Protein AF-0000000066213905 (afdb_homodimer)

Secondary structure (DSSP, 8-state):
--B-SEEEEEEEEES--HHHHS-HHHHHHHHHHHHHHTT--EEEEEEEE-SSS-EEEEEEETTEEEEEEEEGGGTEEEEEEEESS-HHHHHHHHHHHHHHH--SEEEEEEEEESTTB-TT--PPPGGGG-/--B-SEEEEEEEEES--HHHHS-HHHHHHHHHHHHHHTT--EEEEEEEE-SSS-EEEEEEESSEEEEEEEEGGGTEEEEEEEESS-HHHHHHHHHHHHHHH--SEEEEEEEEESTTB-TT--PPPGGGG-

Structure (mmCIF, N/CA/C/O backbone):
data_AF-0000000066213905-model_v1
#
loop_
_entity.id
_entity.type
_entity.pdbx_description
1 polymer 'S-adenosylmethionine decarboxylase proenzyme'
#
loop_
_atom_site.group_PDB
_atom_site.id
_atom_site.type_symbol
_atom_site.label_atom_id
_atom_site.label_alt_id
_atom_site.label_comp_id
_atom_site.label_asym_id
_atom_site.label_entity_id
_atom_site.label_seq_id
_atom_site.pdbx_PDB_ins_code
_atom_site.Cartn_x
_atom_site.Cartn_y
_ato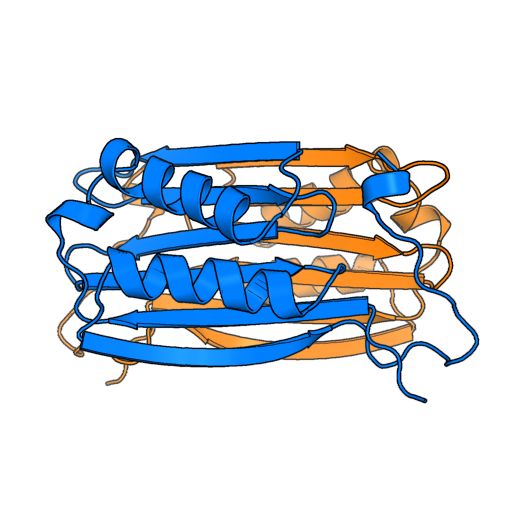m_site.Cartn_z
_atom_site.occupancy
_atom_site.B_iso_or_equiv
_atom_site.auth_seq_id
_atom_site.auth_comp_id
_atom_site.auth_asym_id
_atom_site.auth_atom_id
_atom_site.pdbx_PDB_model_num
ATOM 1 N N . MET A 1 1 ? 22.156 -14.281 -8.883 1 42 1 MET A N 1
ATOM 2 C CA . MET A 1 1 ? 21.984 -12.906 -8.43 1 42 1 MET A CA 1
ATOM 3 C C . MET A 1 1 ? 20.562 -12.672 -7.945 1 42 1 MET A C 1
ATOM 5 O O . MET A 1 1 ? 19.625 -13.305 -8.43 1 42 1 MET A O 1
ATOM 9 N N . LYS A 1 2 ? 20.375 -12.227 -6.727 1 54.81 2 LYS A N 1
ATOM 10 C CA . LYS A 1 2 ? 19.047 -12.117 -6.133 1 54.81 2 LYS A CA 1
ATOM 11 C C . LYS A 1 2 ? 18.234 -11.016 -6.809 1 54.81 2 LYS A C 1
ATOM 13 O O . LYS A 1 2 ? 18.703 -9.898 -6.984 1 54.81 2 LYS A O 1
ATOM 18 N N . VAL A 1 3 ? 17.359 -11.414 -7.719 1 70.88 3 VAL A N 1
ATOM 19 C CA . VAL A 1 3 ? 16.516 -10.43 -8.398 1 70.88 3 VAL A CA 1
ATOM 20 C C . VAL A 1 3 ? 15.258 -10.164 -7.586 1 70.88 3 VAL A C 1
ATOM 22 O O . VAL A 1 3 ? 14.719 -11.07 -6.945 1 70.88 3 VAL A O 1
ATOM 25 N N . ALA A 1 4 ? 15.078 -8.898 -7.297 1 86 4 ALA A N 1
ATOM 26 C CA . ALA A 1 4 ? 13.82 -8.484 -6.68 1 86 4 ALA A CA 1
ATOM 27 C C . ALA A 1 4 ? 12.844 -7.965 -7.73 1 86 4 ALA A C 1
ATOM 29 O O . ALA A 1 4 ? 13.25 -7.363 -8.727 1 86 4 ALA A O 1
ATOM 30 N N . VAL A 1 5 ? 11.625 -8.227 -7.477 1 90.06 5 VAL A N 1
ATOM 31 C CA . VAL A 1 5 ? 10.656 -7.812 -8.492 1 90.06 5 VAL A CA 1
ATOM 32 C C . VAL A 1 5 ? 10.438 -6.301 -8.406 1 90.06 5 VAL A C 1
ATOM 34 O O . VAL A 1 5 ? 9.992 -5.676 -9.367 1 90.06 5 VAL A O 1
ATOM 37 N N . GLY A 1 6 ? 10.68 -5.723 -7.246 1 94 6 GLY A N 1
ATOM 38 C CA . GLY A 1 6 ? 10.414 -4.297 -7.145 1 94 6 GLY A CA 1
ATOM 39 C C . GLY A 1 6 ? 11 -3.668 -5.895 1 94 6 GLY A C 1
ATOM 40 O O . GLY A 1 6 ? 11.664 -4.344 -5.109 1 94 6 GLY A O 1
ATOM 41 N N . VAL A 1 7 ? 10.828 -2.344 -5.812 1 95.88 7 VAL A N 1
ATOM 42 C CA . VAL A 1 7 ? 11.273 -1.565 -4.66 1 95.88 7 VAL A CA 1
ATOM 43 C C . VAL A 1 7 ? 10.078 -0.85 -4.027 1 95.88 7 VAL A C 1
ATOM 45 O O . VAL A 1 7 ? 9.211 -0.333 -4.734 1 95.88 7 VAL A O 1
ATOM 48 N N . HIS A 1 8 ? 10.07 -0.846 -2.703 1 97.88 8 HIS A N 1
ATOM 49 C CA . HIS A 1 8 ? 8.977 -0.298 -1.915 1 97.88 8 HIS A CA 1
ATOM 50 C C . HIS A 1 8 ? 9.477 0.717 -0.896 1 97.88 8 HIS A C 1
ATOM 52 O O . HIS A 1 8 ? 10.227 0.364 0.02 1 97.88 8 HIS A O 1
ATOM 58 N N . ILE A 1 9 ? 9.156 1.985 -1.191 1 98.19 9 ILE A N 1
ATOM 59 C CA . ILE A 1 9 ? 9.438 3.023 -0.206 1 98.19 9 ILE A CA 1
ATOM 60 C C . ILE A 1 9 ? 8.258 3.156 0.751 1 98.19 9 ILE A C 1
ATOM 62 O O . ILE A 1 9 ? 7.125 3.4 0.322 1 98.19 9 ILE A O 1
ATOM 66 N N . ILE A 1 10 ? 8.508 2.957 2.012 1 98.19 10 ILE A N 1
ATOM 67 C CA . ILE A 1 10 ? 7.547 3.176 3.09 1 98.19 10 ILE A CA 1
ATOM 68 C C . ILE A 1 10 ? 8.008 4.344 3.959 1 98.19 10 ILE A C 1
ATOM 70 O O . ILE A 1 10 ? 9.102 4.309 4.531 1 98.19 10 ILE A O 1
ATOM 74 N N . ALA A 1 11 ? 7.141 5.379 4.066 1 98.56 11 ALA A N 1
ATOM 75 C CA . ALA A 1 11 ? 7.617 6.582 4.742 1 98.56 11 ALA A CA 1
ATOM 76 C C . ALA A 1 11 ? 6.535 7.176 5.641 1 98.56 11 ALA A C 1
ATOM 78 O O . ALA A 1 11 ? 5.355 7.176 5.281 1 98.56 11 ALA A O 1
ATOM 79 N N . ASP A 1 12 ? 6.953 7.629 6.77 1 98 12 ASP A N 1
ATOM 80 C CA . ASP A 1 12 ? 6.164 8.492 7.637 1 98 12 ASP A CA 1
ATOM 81 C C . ASP A 1 12 ? 6.711 9.922 7.629 1 98 12 ASP A C 1
ATOM 83 O O . ASP A 1 12 ? 7.844 10.164 8.047 1 98 12 ASP A O 1
ATOM 87 N N . LEU A 1 13 ? 5.93 10.812 7.113 1 98.56 13 LEU A N 1
ATOM 88 C CA . LEU A 1 13 ? 6.301 12.219 7.039 1 98.56 13 LEU A CA 1
ATOM 89 C C . LEU A 1 13 ? 5.691 13.008 8.195 1 98.56 13 LEU A C 1
ATOM 91 O O . LEU A 1 13 ? 4.469 13.023 8.359 1 98.56 13 LEU A O 1
ATOM 95 N N . TYR A 1 14 ? 6.539 13.656 8.93 1 97.38 14 TYR A N 1
ATOM 96 C CA . TYR A 1 14 ? 6.059 14.406 10.086 1 97.38 14 TYR A CA 1
ATOM 97 C C . TYR A 1 14 ? 6.25 15.906 9.891 1 97.38 14 TYR A C 1
ATOM 99 O O . TYR A 1 14 ? 7.168 16.328 9.188 1 97.38 14 TYR A O 1
ATOM 107 N N . GLY A 1 15 ? 5.383 16.656 10.562 1 97.69 15 GLY A N 1
ATOM 108 C CA . GLY A 1 15 ? 5.488 18.109 10.516 1 97.69 15 GLY A CA 1
ATOM 109 C C . GLY A 1 15 ? 5.066 18.703 9.188 1 97.69 15 GLY A C 1
ATOM 110 O O . GLY A 1 15 ? 5.641 19.688 8.727 1 97.69 15 GLY A O 1
ATOM 111 N N . VAL A 1 16 ? 4.129 18.062 8.547 1 98.5 16 VAL A N 1
ATOM 112 C CA . VAL A 1 16 ? 3.604 18.562 7.277 1 98.5 16 VAL A CA 1
ATOM 113 C C . VAL A 1 16 ? 2.543 19.625 7.539 1 98.5 16 VAL A C 1
ATOM 115 O O . VAL A 1 16 ? 1.748 19.5 8.477 1 98.5 16 VAL A O 1
ATOM 118 N N . ASP A 1 17 ? 2.477 20.625 6.727 1 98.44 17 ASP A N 1
ATOM 119 C CA . ASP A 1 17 ? 1.463 21.672 6.828 1 98.44 17 ASP A CA 1
ATOM 120 C C . ASP A 1 17 ? 0.058 21.078 6.691 1 98.44 17 ASP A C 1
ATOM 122 O O . ASP A 1 17 ? -0.287 20.516 5.652 1 98.44 17 ASP A O 1
ATOM 126 N N . ALA A 1 18 ? -0.751 21.328 7.691 1 97.69 18 ALA A N 1
ATOM 127 C CA . ALA A 1 18 ? -2.1 20.781 7.727 1 97.69 18 ALA A CA 1
ATOM 128 C C . ALA A 1 18 ? -2.918 21.234 6.527 1 97.69 18 ALA A C 1
ATOM 130 O O . ALA A 1 18 ? -3.785 20.516 6.035 1 97.69 18 ALA A O 1
ATOM 131 N N . ARG A 1 19 ? -2.695 22.375 6.023 1 97.56 19 ARG A N 1
ATOM 132 C CA . ARG A 1 19 ? -3.451 22.922 4.902 1 97.56 19 ARG A CA 1
ATOM 133 C C . ARG A 1 19 ? -3.283 22.078 3.652 1 97.56 19 ARG A C 1
ATOM 135 O O . ARG A 1 19 ? -4.188 22 2.818 1 97.56 19 ARG A O 1
ATOM 142 N N . LEU A 1 20 ? -2.156 21.375 3.568 1 98 20 LEU A N 1
ATOM 143 C CA . LEU A 1 20 ? -1.854 20.578 2.387 1 98 20 LEU A CA 1
ATOM 144 C C . LEU A 1 20 ? -2.459 19.188 2.508 1 98 20 LEU A C 1
ATOM 146 O O . LEU A 1 20 ? -2.613 18.484 1.507 1 98 20 LEU A O 1
ATOM 150 N N . ILE A 1 21 ? -2.789 18.766 3.764 1 98.31 21 ILE A N 1
ATOM 151 C CA . ILE A 1 21 ? -3.092 17.359 3.922 1 98.31 21 ILE A CA 1
ATOM 152 C C . ILE A 1 21 ? -4.449 17.188 4.602 1 98.31 21 ILE A C 1
ATOM 154 O O . ILE A 1 21 ? -4.809 16.094 5.023 1 98.31 21 ILE A O 1
ATOM 158 N N . SER A 1 22 ? -5.234 18.266 4.695 1 97.62 22 SER A N 1
ATOM 159 C CA . SER A 1 22 ? -6.523 18.219 5.379 1 97.62 22 SER A CA 1
ATOM 160 C C . SER A 1 22 ? -7.633 17.766 4.438 1 97.62 22 SER A C 1
ATOM 162 O O . SER A 1 22 ? -8.695 17.328 4.887 1 97.62 22 SER A O 1
ATOM 164 N N . SER A 1 23 ? -7.406 17.969 3.154 1 97.5 23 SER A N 1
ATOM 165 C CA . SER A 1 23 ? -8.453 17.609 2.207 1 97.5 23 SER A CA 1
ATOM 166 C C . SER A 1 23 ? -7.879 16.812 1.031 1 97.5 23 SER A C 1
ATOM 168 O O . SER A 1 23 ? -6.738 17.047 0.621 1 97.5 23 SER A O 1
ATOM 170 N N . SER A 1 24 ? -8.773 15.898 0.531 1 97.81 24 SER A N 1
ATOM 171 C CA . SER A 1 24 ? -8.391 15.125 -0.645 1 97.81 24 SER A CA 1
ATOM 172 C C . SER A 1 24 ? -8.125 16.031 -1.843 1 97.81 24 SER A C 1
ATOM 174 O O . SER A 1 24 ? -7.262 15.742 -2.672 1 97.81 24 SER A O 1
ATOM 176 N N . GLU A 1 25 ? -8.812 17.156 -1.916 1 97.88 25 GLU A N 1
ATOM 177 C CA . GLU A 1 25 ? -8.656 18.094 -3.018 1 97.88 25 GLU A CA 1
ATOM 178 C C . GLU A 1 25 ? -7.277 18.734 -3.002 1 97.88 25 GLU A C 1
ATOM 180 O O . GLU A 1 25 ? -6.719 19.062 -4.055 1 97.88 25 GLU A O 1
ATOM 185 N N . ALA A 1 26 ? -6.77 18.922 -1.825 1 98.12 26 ALA A N 1
ATOM 186 C CA . ALA A 1 26 ? -5.473 19.578 -1.688 1 98.12 26 ALA A CA 1
ATOM 187 C C . ALA A 1 26 ? -4.332 18.609 -1.973 1 98.12 26 ALA A C 1
ATOM 189 O O . ALA A 1 26 ? -3.365 18.953 -2.656 1 98.12 26 ALA A O 1
ATOM 190 N N . ILE A 1 27 ? -4.441 17.406 -1.505 1 98.5 27 ILE A N 1
ATOM 191 C CA . ILE A 1 27 ? -3.293 16.5 -1.518 1 98.5 27 ILE A CA 1
ATOM 192 C C . ILE A 1 27 ? -3.301 15.672 -2.797 1 98.5 27 ILE A C 1
ATOM 194 O O . ILE A 1 27 ? -2.244 15.281 -3.299 1 98.5 27 ILE A O 1
ATOM 198 N N . SER A 1 28 ? -4.414 15.406 -3.404 1 98.5 28 SER A N 1
ATOM 199 C CA . SER A 1 28 ? -4.488 14.484 -4.531 1 98.5 28 SER A CA 1
ATOM 200 C C . SER A 1 28 ? -3.67 14.984 -5.715 1 98.5 28 SER A C 1
ATOM 202 O O . SER A 1 28 ? -2.971 14.203 -6.367 1 98.5 28 SER A O 1
ATOM 204 N N . PRO A 1 29 ? -3.715 16.297 -6.051 1 98.69 29 PRO A N 1
ATOM 205 C CA . PRO A 1 29 ? -2.879 16.75 -7.164 1 98.69 29 PRO A CA 1
ATOM 206 C C . PRO A 1 29 ? -1.387 16.562 -6.895 1 98.69 29 PRO A C 1
ATOM 208 O O . PRO A 1 29 ? -0.614 16.312 -7.828 1 98.69 29 PRO A O 1
ATOM 211 N N . ILE A 1 30 ? -0.987 16.688 -5.645 1 98.75 30 ILE A N 1
ATOM 212 C CA . ILE A 1 30 ? 0.409 16.469 -5.285 1 98.75 30 ILE A CA 1
ATOM 213 C C . ILE A 1 30 ? 0.805 15.023 -5.586 1 98.75 30 ILE A C 1
ATOM 215 O O . ILE A 1 30 ? 1.859 14.773 -6.172 1 98.75 30 ILE A O 1
ATOM 219 N N . MET A 1 31 ? -0.021 14.07 -5.266 1 98.75 31 MET A N 1
ATOM 220 C CA . MET A 1 31 ? 0.25 12.656 -5.5 1 98.75 31 MET A CA 1
ATOM 221 C C . MET A 1 31 ? 0.221 12.336 -6.992 1 98.75 31 MET A C 1
ATOM 223 O O . MET A 1 31 ? 1.051 11.57 -7.48 1 98.75 31 MET A O 1
ATOM 227 N N . GLU A 1 32 ? -0.736 12.945 -7.715 1 98.75 32 GLU A N 1
ATOM 228 C CA . GLU A 1 32 ? -0.787 12.758 -9.164 1 98.75 32 GLU A CA 1
ATOM 229 C C . GLU A 1 32 ? 0.488 13.273 -9.828 1 98.75 32 GLU A C 1
ATOM 231 O O . GLU A 1 32 ? 1.021 12.625 -10.734 1 98.75 32 GLU A O 1
ATOM 236 N N . ASN A 1 33 ? 0.909 14.406 -9.414 1 98.88 33 ASN A N 1
ATOM 237 C CA . ASN A 1 33 ? 2.146 14.961 -9.953 1 98.88 33 ASN A CA 1
ATOM 238 C C . ASN A 1 33 ? 3.35 14.086 -9.602 1 98.88 33 ASN A C 1
ATOM 240 O O . ASN A 1 33 ? 4.285 13.969 -10.398 1 98.88 33 ASN A O 1
ATOM 244 N N . ALA A 1 34 ? 3.348 13.508 -8.383 1 98.81 34 ALA A N 1
ATOM 245 C CA . ALA A 1 34 ? 4.418 12.594 -8 1 98.81 34 ALA A CA 1
ATOM 246 C C . ALA A 1 34 ? 4.477 11.398 -8.938 1 98.81 34 ALA A C 1
ATOM 248 O O . ALA A 1 34 ? 5.562 10.953 -9.32 1 98.81 34 ALA A O 1
ATOM 249 N N . ILE A 1 35 ? 3.309 10.875 -9.312 1 98.38 35 ILE A N 1
ATOM 250 C CA . ILE A 1 35 ? 3.223 9.758 -10.234 1 98.38 35 ILE A CA 1
ATOM 251 C C . ILE A 1 35 ? 3.836 10.141 -11.578 1 98.38 35 ILE A C 1
ATOM 253 O O . ILE A 1 35 ? 4.609 9.375 -12.156 1 98.38 35 ILE A O 1
ATOM 257 N N . GLN A 1 36 ? 3.566 11.328 -12 1 98.31 36 GLN A N 1
ATOM 258 C CA . GLN A 1 36 ? 4.105 11.828 -13.258 1 98.31 36 GLN A CA 1
ATOM 259 C C . GLN A 1 36 ? 5.613 12.039 -13.172 1 98.31 36 GLN A C 1
ATOM 261 O O . GLN A 1 36 ? 6.359 11.594 -14.047 1 98.31 36 GLN A O 1
ATOM 266 N N . GLU A 1 37 ? 6.02 12.664 -12.133 1 98.19 37 GLU A N 1
ATOM 267 C CA . GLU A 1 37 ? 7.438 12.945 -11.938 1 98.19 37 GLU A CA 1
ATOM 268 C C . GLU A 1 37 ? 8.25 11.656 -11.852 1 98.19 37 GLU A C 1
ATOM 270 O O . GLU A 1 37 ? 9.406 11.617 -12.273 1 98.19 37 GLU A O 1
ATOM 275 N N . GLY A 1 38 ? 7.676 10.648 -11.273 1 97.19 38 GLY A N 1
ATOM 276 C CA . GLY A 1 38 ? 8.344 9.3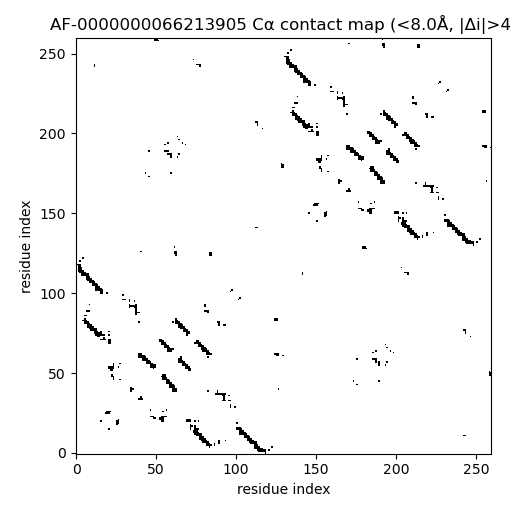59 -11.141 1 97.19 38 GLY A CA 1
ATOM 277 C C . GLY A 1 38 ? 8.258 8.516 -12.391 1 97.19 38 GLY A C 1
ATOM 278 O O . GLY A 1 38 ? 8.789 7.398 -12.43 1 97.19 38 GLY A O 1
ATOM 279 N N . HIS A 1 39 ? 7.539 9.039 -13.414 1 96.25 39 HIS A N 1
ATOM 280 C CA . HIS A 1 39 ? 7.328 8.289 -14.648 1 96.25 39 HIS A CA 1
ATOM 281 C C . HIS A 1 39 ? 6.609 6.973 -14.375 1 96.25 39 HIS A C 1
ATOM 283 O O . HIS A 1 39 ? 6.953 5.941 -14.953 1 96.25 39 HIS A O 1
ATOM 289 N N . LEU A 1 40 ? 5.777 6.992 -13.438 1 95.44 40 LEU A N 1
ATOM 290 C CA . LEU A 1 40 ? 4.938 5.84 -13.125 1 95.44 40 LEU A CA 1
ATOM 291 C C . LEU A 1 40 ? 3.67 5.844 -13.969 1 95.44 40 LEU A C 1
ATOM 293 O O . LEU A 1 40 ? 3.123 6.906 -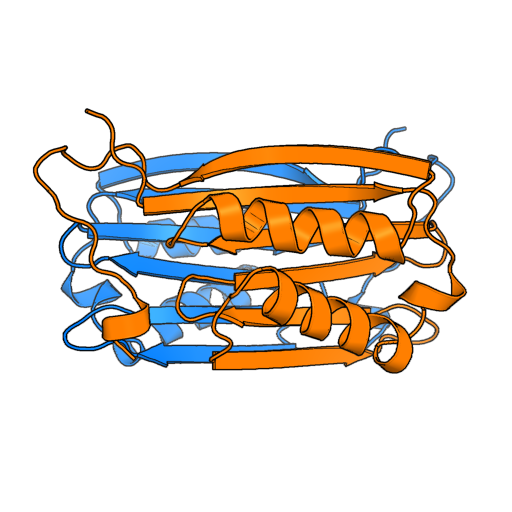14.273 1 95.44 40 LEU A O 1
ATOM 297 N N . THR A 1 41 ? 3.215 4.668 -14.312 1 94.94 41 THR A N 1
ATOM 298 C CA . THR A 1 41 ? 2.039 4.555 -15.164 1 94.94 41 THR A CA 1
ATOM 299 C C . THR A 1 41 ? 0.795 4.25 -14.336 1 94.94 41 THR A C 1
ATOM 301 O O . THR A 1 41 ? 0.594 3.113 -13.898 1 94.94 41 THR A O 1
ATOM 304 N N . LYS A 1 42 ? -0.061 5.215 -14.32 1 96.69 42 LYS A N 1
ATOM 305 C CA . LYS A 1 42 ? -1.273 5.062 -13.523 1 96.69 42 LYS A CA 1
ATOM 306 C C . LYS A 1 42 ? -2.342 4.285 -14.289 1 96.69 42 LYS A C 1
ATOM 308 O O . LYS A 1 42 ? -2.617 4.582 -15.453 1 96.69 42 LYS A O 1
ATOM 313 N N . ILE A 1 43 ? -2.861 3.334 -13.617 1 96.06 43 ILE A N 1
ATOM 314 C CA . ILE A 1 43 ? -4.016 2.607 -14.141 1 96.06 43 ILE A CA 1
ATOM 315 C C . ILE A 1 43 ? -5.301 3.24 -13.617 1 96.06 43 ILE A C 1
ATOM 317 O O . ILE A 1 43 ? -6.211 3.543 -14.391 1 96.06 43 ILE A O 1
ATOM 321 N N . SER A 1 44 ? -5.324 3.455 -12.273 1 96.56 44 SER A N 1
ATOM 322 C CA . SER A 1 44 ? -6.469 4.082 -11.625 1 96.56 44 SER A CA 1
ATOM 323 C C . SER A 1 44 ? -6.078 4.68 -10.273 1 96.56 44 SER A C 1
ATOM 325 O O . SER A 1 44 ? -4.984 4.414 -9.766 1 96.56 44 SER A O 1
ATOM 327 N N . SER A 1 45 ? -6.926 5.582 -9.805 1 97.56 45 SER A N 1
ATOM 328 C CA . SER A 1 45 ? -6.711 6.129 -8.469 1 97.56 45 SER A CA 1
ATOM 329 C C . SER A 1 45 ? -8.031 6.398 -7.758 1 97.56 45 SER A C 1
ATOM 331 O O . SER A 1 45 ? -9.062 6.602 -8.406 1 97.56 45 SER A O 1
ATOM 333 N N . GLU A 1 46 ? -7.965 6.258 -6.445 1 96.94 46 GLU A N 1
ATOM 334 C CA . GLU A 1 46 ? -9.086 6.578 -5.562 1 96.94 46 GLU A CA 1
ATOM 335 C C . GLU A 1 46 ? -8.633 7.461 -4.402 1 96.94 46 GLU A C 1
ATOM 337 O O . GLU A 1 46 ? -7.668 7.133 -3.703 1 96.94 46 GLU A O 1
ATOM 342 N N . TYR A 1 47 ? -9.344 8.594 -4.258 1 97.38 47 TYR A N 1
ATOM 343 C CA . TYR A 1 47 ? -9.07 9.508 -3.156 1 97.38 47 TYR A CA 1
ATOM 344 C C . TYR A 1 47 ? -10.312 9.711 -2.295 1 97.38 47 TYR A C 1
ATOM 346 O O . TYR A 1 47 ? -11.391 10.008 -2.812 1 97.38 47 TYR A O 1
ATOM 354 N N . TYR A 1 48 ? -10.172 9.594 -0.978 1 97.56 48 TYR A N 1
ATOM 355 C CA . TYR A 1 48 ? -11.297 9.68 -0.054 1 97.56 48 TYR A CA 1
ATOM 356 C C . TYR A 1 48 ? -11.094 10.805 0.952 1 97.56 48 TYR A C 1
ATOM 358 O O . TYR A 1 48 ? -10.023 10.938 1.539 1 97.56 48 TYR A O 1
ATOM 366 N N . GLN A 1 49 ? -12.18 11.562 1.118 1 97.62 49 GLN A N 1
ATOM 367 C CA . GLN A 1 49 ? -12.18 12.648 2.094 1 97.62 49 GLN A CA 1
ATOM 368 C C . GLN A 1 49 ? -12.812 12.203 3.41 1 97.62 49 GLN A C 1
ATOM 370 O O . GLN A 1 49 ? -13.961 11.766 3.436 1 97.62 49 GLN A O 1
ATOM 375 N N . PHE A 1 50 ? -12.023 12.336 4.453 1 94.56 50 PHE A N 1
ATOM 376 C CA . PHE A 1 50 ? -12.586 12.102 5.777 1 94.56 50 PHE A CA 1
ATOM 377 C C . PHE A 1 50 ? -13.156 13.391 6.355 1 94.56 50 PHE A C 1
ATOM 379 O O . PHE A 1 50 ? -12.867 14.484 5.863 1 94.56 50 PHE A O 1
ATOM 386 N N . ARG A 1 51 ? -13.984 13.188 7.32 1 92.69 51 ARG A N 1
ATOM 387 C CA . ARG A 1 51 ? -14.57 14.328 8.031 1 92.69 51 ARG A CA 1
ATOM 388 C C . ARG A 1 51 ? -14.203 14.297 9.508 1 92.69 51 ARG A C 1
ATOM 390 O O . ARG A 1 51 ? -14.234 13.234 10.141 1 92.69 51 ARG A O 1
ATOM 397 N N . PRO A 1 52 ? -13.852 15.422 10.133 1 93.44 52 PRO A N 1
ATOM 398 C CA . PRO A 1 52 ? -13.875 16.766 9.57 1 93.44 52 PRO A CA 1
ATOM 399 C C . PRO A 1 52 ? -12.664 17.062 8.688 1 93.44 52 PRO A C 1
ATOM 401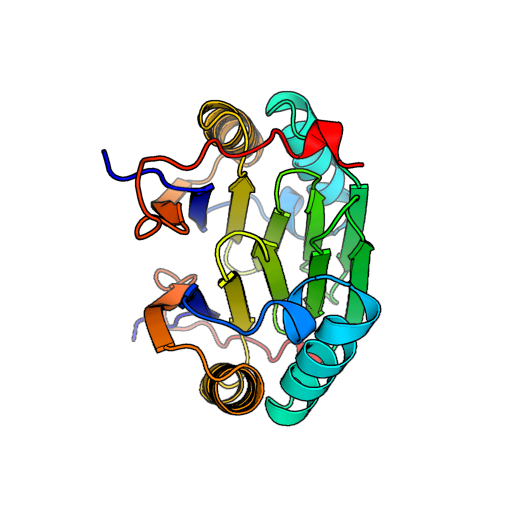 O O . PRO A 1 52 ? -12.68 18.016 7.89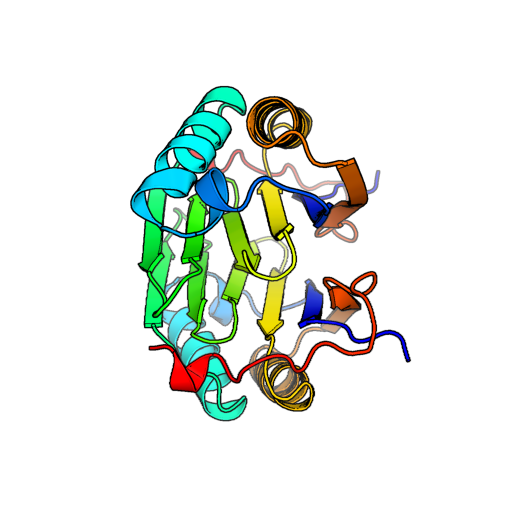8 1 93.44 52 PRO A O 1
ATOM 404 N N . MET A 1 53 ? -11.531 16.312 8.898 1 94.62 53 MET A N 1
ATOM 405 C CA . MET A 1 53 ? -10.328 16.516 8.102 1 94.62 53 MET A CA 1
ATOM 406 C C . MET A 1 53 ? -9.594 15.195 7.879 1 94.62 53 MET A C 1
ATOM 408 O O . MET A 1 53 ? -9.82 14.219 8.602 1 94.62 53 MET A O 1
ATOM 412 N N . GLY A 1 54 ? -8.695 15.219 6.871 1 95.75 54 GLY A N 1
ATOM 413 C CA . GLY A 1 54 ? -7.922 14.039 6.527 1 95.75 54 GLY A CA 1
ATOM 414 C C . GLY A 1 54 ? -8.352 13.398 5.219 1 95.75 54 GLY A C 1
ATOM 415 O O . GLY A 1 54 ? -9.492 13.578 4.781 1 95.75 54 GLY A O 1
ATOM 416 N N . ALA A 1 55 ? -7.465 12.711 4.656 1 97.19 55 ALA A N 1
ATOM 417 C CA . ALA A 1 55 ? -7.73 12.055 3.381 1 97.19 55 ALA A CA 1
ATOM 418 C C . ALA A 1 55 ? -6.879 10.797 3.223 1 97.19 55 ALA A C 1
ATOM 420 O O . ALA A 1 55 ? -5.789 10.703 3.791 1 97.19 55 ALA A O 1
ATOM 421 N N . SER A 1 56 ? -7.398 9.891 2.559 1 97.62 56 SER A N 1
ATOM 422 C CA . SER A 1 56 ? -6.656 8.719 2.107 1 97.62 56 SER A CA 1
ATOM 423 C C . SER A 1 56 ? -6.746 8.555 0.594 1 97.62 56 SER A C 1
ATOM 425 O O . SER A 1 56 ? -7.715 9 -0.028 1 97.62 56 SER A O 1
ATOM 427 N N . GLY A 1 57 ? -5.695 8.008 0.04 1 98.06 57 GLY A N 1
ATOM 428 C CA . GLY A 1 57 ? -5.688 7.734 -1.389 1 98.06 57 GLY A CA 1
ATOM 429 C C . GLY A 1 57 ? -4.793 6.57 -1.768 1 98.06 57 GLY A C 1
ATOM 430 O O . GLY A 1 57 ? -3.863 6.23 -1.035 1 98.06 57 GLY A O 1
ATOM 431 N N . ILE A 1 58 ? -5.152 6.004 -2.854 1 98.38 58 ILE A N 1
ATOM 432 C CA . ILE A 1 58 ? -4.355 4.918 -3.41 1 98.38 58 ILE A CA 1
ATOM 433 C C . ILE A 1 58 ? -4.449 4.938 -4.934 1 98.38 58 ILE A C 1
ATOM 435 O O . ILE A 1 58 ? -5.504 5.246 -5.492 1 98.38 58 ILE A O 1
ATOM 439 N N . ALA A 1 59 ? -3.355 4.738 -5.555 1 98.31 59 ALA A N 1
ATOM 440 C CA . ALA A 1 59 ? -3.283 4.621 -7.012 1 98.31 59 ALA A CA 1
ATOM 441 C C . ALA A 1 59 ? -2.727 3.264 -7.426 1 98.31 59 ALA A C 1
ATOM 443 O O . ALA A 1 59 ? -1.67 2.846 -6.945 1 98.31 59 ALA A O 1
ATOM 444 N N . LEU A 1 60 ? -3.504 2.594 -8.242 1 97.94 60 LEU A N 1
ATOM 445 C CA . LEU A 1 60 ? -2.994 1.403 -8.906 1 97.94 60 LEU A CA 1
ATOM 446 C C . LEU A 1 60 ? -2.115 1.781 -10.094 1 97.94 60 LEU A C 1
ATOM 448 O O . LEU A 1 60 ? -2.547 2.527 -10.977 1 97.94 60 LEU A O 1
ATOM 452 N N . LEU A 1 61 ? -0.911 1.298 -10.055 1 96.38 61 LEU A N 1
ATOM 453 C CA . LEU A 1 61 ? 0.05 1.552 -11.125 1 96.38 61 LEU A CA 1
ATOM 454 C C . LEU A 1 61 ? 0.303 0.288 -11.938 1 96.38 61 LEU A C 1
A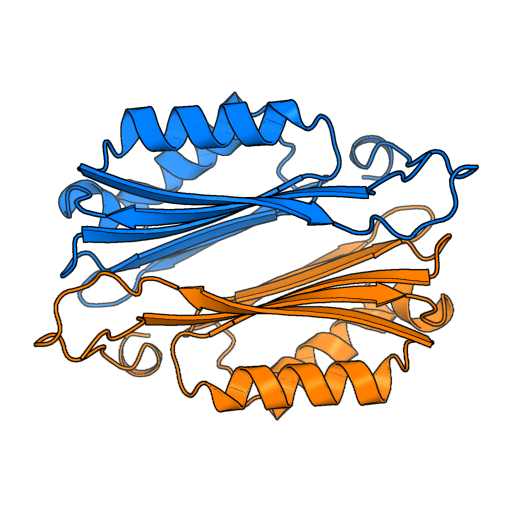TOM 456 O O . LEU A 1 61 ? 0.076 -0.823 -11.461 1 96.38 61 LEU A O 1
ATOM 460 N N . ALA A 1 62 ? 0.801 0.448 -13.188 1 90.44 62 ALA A N 1
ATOM 461 C CA . ALA A 1 62 ? 1.265 -0.72 -13.93 1 90.44 62 ALA A CA 1
ATOM 462 C C . ALA A 1 62 ? 2.395 -1.43 -13.188 1 90.44 62 ALA A C 1
ATOM 464 O O . ALA A 1 62 ? 2.477 -2.66 -13.203 1 90.44 62 ALA A O 1
ATOM 465 N N . GLU A 1 63 ? 3.111 -0.747 -12.461 1 79.88 63 GLU A N 1
ATOM 466 C CA . GLU A 1 63 ? 4.301 -1.234 -11.773 1 79.88 63 GLU A CA 1
ATOM 467 C C . GLU A 1 63 ? 3.996 -1.57 -10.312 1 79.88 63 GLU A C 1
ATOM 469 O O . GLU A 1 63 ? 4.871 -2.031 -9.578 1 79.88 63 GLU A O 1
ATOM 474 N N . SER A 1 64 ? 2.844 -1.249 -9.812 1 95.44 64 SER A N 1
ATOM 475 C CA . SER A 1 64 ? 2.387 -1.581 -8.469 1 95.44 64 SER A CA 1
ATOM 476 C C . SER A 1 64 ? 1.412 -0.533 -7.941 1 95.44 64 SER A C 1
ATOM 478 O O . SER A 1 64 ? 0.29 -0.416 -8.438 1 95.44 64 SER A O 1
ATOM 480 N N . HIS A 1 65 ? 1.949 0.211 -6.773 1 98 65 HIS A N 1
ATOM 481 C CA . HIS A 1 65 ? 0.945 1.146 -6.277 1 98 65 HIS A CA 1
ATOM 482 C C . HIS A 1 65 ? 1.593 2.293 -5.512 1 98 65 HIS A C 1
ATOM 484 O O . HIS A 1 65 ? 2.773 2.225 -5.16 1 98 65 HIS A O 1
ATOM 490 N N . LEU A 1 66 ? 0.913 3.393 -5.348 1 98.62 66 LEU A N 1
ATOM 491 C CA . LEU A 1 66 ? 1.185 4.508 -4.449 1 98.62 66 LEU A CA 1
ATOM 492 C C . LEU A 1 66 ? 0.003 4.754 -3.518 1 98.62 66 LEU A C 1
ATOM 494 O O . LEU A 1 66 ? -1.148 4.77 -3.957 1 98.62 66 LEU A O 1
ATOM 498 N N . SER A 1 67 ? 0.238 4.836 -2.205 1 98.62 67 SER A N 1
ATOM 499 C CA . SER A 1 67 ? -0.838 5.148 -1.27 1 98.62 67 SER A CA 1
ATOM 500 C C . SER A 1 67 ? -0.403 6.203 -0.257 1 98.62 67 SER A C 1
ATOM 502 O O . SER A 1 67 ? 0.792 6.391 -0.024 1 98.62 67 SER A O 1
ATOM 504 N N . PHE A 1 68 ? -1.381 6.934 0.274 1 98.69 68 PHE A N 1
ATOM 505 C CA . PHE A 1 68 ? -1.129 7.867 1.367 1 98.69 68 PHE A CA 1
ATOM 506 C C . PHE A 1 68 ? -2.318 7.918 2.318 1 98.69 68 PHE A C 1
ATOM 508 O O . PHE A 1 68 ? -3.459 7.688 1.91 1 98.69 68 PHE A O 1
ATOM 515 N N . HIS A 1 69 ? -2.104 8.242 3.504 1 97.81 69 HIS A N 1
ATOM 516 C CA . HIS A 1 69 ? -3.072 8.523 4.559 1 97.81 69 HIS A CA 1
ATOM 517 C C . HIS A 1 69 ? -2.619 9.688 5.43 1 97.81 69 HIS A C 1
ATOM 519 O O . HIS A 1 69 ? -1.441 9.781 5.781 1 97.81 69 HIS A O 1
ATOM 525 N N . THR A 1 70 ? -3.555 10.57 5.723 1 97.31 70 THR A N 1
ATOM 526 C CA . THR A 1 70 ? -3.123 11.805 6.379 1 97.31 70 THR A CA 1
ATOM 527 C C . THR A 1 70 ? -3.826 11.977 7.719 1 97.31 70 THR A C 1
ATOM 529 O O . THR A 1 70 ? -4.977 11.555 7.883 1 97.31 70 THR A O 1
ATOM 532 N N . TRP A 1 71 ? -3.158 12.516 8.648 1 95.25 71 TRP A N 1
ATOM 533 C CA . TRP A 1 71 ? -3.641 13.008 9.938 1 95.25 71 TRP A CA 1
ATOM 534 C C . TRP A 1 71 ? -3.219 14.453 10.156 1 95.25 71 TRP A C 1
ATOM 536 O O . TRP A 1 71 ? -2.242 14.727 10.859 1 95.25 71 TRP A O 1
ATOM 546 N N . PRO A 1 72 ? -4.039 15.328 9.633 1 96.5 72 PRO A N 1
ATOM 547 C CA . PRO A 1 72 ? -3.664 16.75 9.703 1 96.5 72 PRO A CA 1
ATOM 548 C C . PRO A 1 72 ? -3.439 17.219 11.133 1 96.5 72 PRO A C 1
ATOM 550 O O . PRO A 1 72 ? -2.588 18.094 11.375 1 96.5 72 PRO A O 1
ATOM 553 N N . GLU A 1 73 ? -4.168 16.703 12.102 1 92.75 73 GLU A N 1
ATOM 554 C CA . GLU A 1 73 ? -4.043 17.094 13.5 1 92.75 73 GLU A CA 1
ATOM 555 C C . GLU A 1 73 ? -2.645 16.797 14.031 1 92.75 73 GLU A C 1
ATOM 557 O O . GLU A 1 73 ? -2.211 17.391 15.023 1 92.75 73 GLU A O 1
ATOM 562 N N . TYR A 1 74 ? -1.926 15.938 13.336 1 93.25 74 TYR A N 1
ATOM 563 C CA . TYR A 1 74 ? -0.586 15.57 13.781 1 93.25 74 TYR A CA 1
ATOM 564 C C . TYR A 1 74 ? 0.461 15.984 12.75 1 93.25 74 TYR A C 1
ATOM 566 O O . TYR A 1 74 ? 1.646 15.672 12.906 1 93.25 74 TYR A O 1
ATOM 574 N N . GLY A 1 75 ? -0.011 16.562 11.711 1 96.62 75 GLY A N 1
ATOM 575 C CA . GLY A 1 75 ? 0.91 16.844 10.625 1 96.62 75 GLY A CA 1
ATOM 576 C C . GLY A 1 75 ? 1.582 15.609 10.062 1 96.62 75 GLY A C 1
ATOM 577 O O . GLY A 1 75 ? 2.77 15.633 9.734 1 96.62 75 GLY A O 1
ATOM 578 N N . LEU A 1 76 ? 0.849 14.492 9.992 1 97.19 76 LEU A N 1
ATOM 579 C CA . LEU A 1 76 ? 1.412 13.195 9.641 1 97.19 76 LEU A CA 1
ATOM 580 C C . LEU A 1 76 ? 0.856 12.703 8.305 1 97.19 76 LEU A C 1
ATOM 582 O O . LEU A 1 76 ? -0.35 12.789 8.062 1 97.19 76 LEU A O 1
ATOM 586 N N . VAL A 1 77 ? 1.708 12.234 7.426 1 98.31 77 VAL A N 1
ATOM 587 C CA . VAL A 1 77 ? 1.357 11.484 6.223 1 98.31 77 VAL A CA 1
ATOM 588 C C . VAL A 1 77 ? 2.098 10.148 6.211 1 98.31 77 VAL A C 1
ATOM 590 O O . VAL A 1 77 ? 3.318 10.109 6.367 1 98.31 77 VAL A O 1
ATOM 593 N N . THR A 1 78 ? 1.398 9.086 6.168 1 98.25 78 THR A N 1
ATOM 594 C CA . THR A 1 78 ? 2.029 7.812 5.848 1 98.25 78 THR A CA 1
ATOM 595 C C . THR A 1 78 ? 1.927 7.52 4.352 1 98.25 78 THR A C 1
ATOM 597 O O . THR A 1 78 ? 0.868 7.707 3.75 1 98.25 78 THR A O 1
ATOM 600 N N . LEU A 1 79 ? 3.029 7.164 3.777 1 98.56 79 LEU A N 1
ATOM 601 C CA . LEU A 1 79 ? 3.186 7.086 2.33 1 98.56 79 LEU A CA 1
ATOM 602 C C . LEU A 1 79 ? 3.812 5.758 1.922 1 98.56 79 LEU A C 1
ATOM 604 O O . LEU A 1 79 ? 4.766 5.297 2.553 1 98.56 79 LEU A O 1
ATOM 608 N N . ASP A 1 80 ? 3.26 5.105 0.91 1 98.62 80 ASP A N 1
ATOM 609 C CA . ASP A 1 80 ? 3.852 3.943 0.254 1 98.62 80 ASP A CA 1
ATOM 610 C C . ASP A 1 80 ? 4.059 4.199 -1.236 1 98.62 80 ASP A C 1
ATOM 612 O O . ASP A 1 80 ? 3.139 4.633 -1.933 1 98.62 80 ASP A O 1
ATOM 616 N N . ILE A 1 81 ? 5.238 3.99 -1.705 1 98.5 81 ILE A N 1
ATOM 617 C CA . ILE A 1 81 ? 5.539 3.982 -3.133 1 98.5 81 ILE A CA 1
ATOM 618 C C . ILE A 1 81 ? 6.219 2.666 -3.51 1 98.5 81 ILE A C 1
ATOM 620 O O . ILE A 1 81 ? 7.367 2.422 -3.137 1 98.5 81 ILE A O 1
ATOM 624 N N . TYR A 1 82 ? 5.492 1.849 -4.219 1 98 82 TYR A N 1
ATOM 625 C CA . TYR A 1 82 ? 5.957 0.539 -4.66 1 98 82 TYR A CA 1
ATOM 626 C C . TYR A 1 82 ? 5.988 0.457 -6.18 1 98 82 TYR A C 1
ATOM 628 O O . TYR A 1 82 ? 4.992 0.744 -6.848 1 98 82 TYR A O 1
ATOM 636 N N . THR A 1 83 ? 7.141 0.16 -6.758 1 95.5 83 THR A N 1
ATOM 637 C CA . THR A 1 83 ? 7.219 -0 -8.203 1 95.5 83 THR A CA 1
ATOM 638 C C . THR A 1 83 ? 8.031 -1.238 -8.57 1 95.5 83 THR A C 1
ATOM 640 O O . THR A 1 83 ? 9.008 -1.565 -7.895 1 95.5 83 THR A O 1
ATOM 643 N N . CYS A 1 84 ? 7.652 -1.887 -9.523 1 91.38 84 CYS A N 1
ATOM 644 C CA . CYS A 1 84 ? 8.375 -3.037 -10.047 1 91.38 84 CYS A CA 1
ATOM 645 C C . CYS A 1 84 ? 9.195 -2.654 -11.273 1 91.38 84 CYS A C 1
ATOM 647 O O . CYS A 1 84 ? 9.969 -3.465 -11.789 1 91.38 84 CYS A O 1
ATOM 649 N N . GLY A 1 85 ? 9.094 -1.411 -11.711 1 85.44 85 GLY A N 1
ATOM 650 C CA . GLY A 1 85 ? 9.883 -0.912 -12.828 1 85.44 85 GLY A CA 1
ATOM 651 C C . GLY A 1 85 ? 11.227 -0.355 -12.406 1 85.44 85 GLY A C 1
ATOM 652 O O . GLY A 1 85 ? 11.891 -0.909 -11.523 1 85.44 85 GLY A O 1
ATOM 653 N N . ASP A 1 86 ? 11.617 0.661 -13.141 1 88.25 86 ASP A N 1
ATOM 654 C CA . ASP A 1 86 ? 12.859 1.327 -12.789 1 88.25 86 ASP A CA 1
ATOM 655 C C . ASP A 1 86 ? 12.828 1.82 -11.344 1 88.25 86 ASP A C 1
ATOM 657 O O . ASP A 1 86 ? 11.977 2.629 -10.977 1 88.25 86 ASP A O 1
ATOM 661 N N . ARG A 1 87 ? 13.734 1.339 -10.625 1 88.25 87 ARG A N 1
ATOM 662 C CA . ARG A 1 87 ? 13.789 1.618 -9.195 1 88.25 87 ARG A CA 1
ATOM 663 C C . ARG A 1 87 ? 13.945 3.113 -8.93 1 88.25 87 ARG A C 1
ATOM 665 O O . ARG A 1 87 ? 13.469 3.623 -7.914 1 88.25 87 ARG A O 1
ATOM 672 N N . SER A 1 88 ? 14.594 3.773 -9.797 1 94.38 88 SER A N 1
ATOM 673 C CA . SER A 1 88 ? 14.82 5.203 -9.609 1 94.38 88 SER A CA 1
ATOM 674 C C . SER A 1 88 ? 13.508 5.98 -9.688 1 94.38 88 SER A C 1
ATOM 676 O O . SER A 1 88 ? 13.43 7.121 -9.227 1 94.38 88 SER A O 1
ATOM 678 N N . ASN A 1 89 ? 12.516 5.352 -10.328 1 96 89 ASN A N 1
ATOM 679 C CA . ASN A 1 89 ? 11.219 6.016 -10.453 1 96 89 ASN A CA 1
ATOM 680 C C . ASN A 1 89 ? 10.586 6.262 -9.086 1 96 89 ASN A C 1
ATOM 682 O O . ASN A 1 89 ? 9.984 7.312 -8.859 1 96 89 ASN A O 1
ATOM 686 N N . ALA A 1 90 ? 10.734 5.305 -8.195 1 96.94 90 ALA A N 1
ATOM 687 C CA . ALA A 1 90 ? 10.211 5.484 -6.844 1 96.94 90 ALA A CA 1
ATOM 688 C C . ALA A 1 90 ? 10.906 6.648 -6.141 1 96.94 90 ALA A C 1
ATOM 690 O O . ALA A 1 90 ? 10.25 7.445 -5.461 1 96.94 90 ALA A O 1
ATOM 691 N N . ASP A 1 91 ? 12.219 6.766 -6.355 1 97.69 91 ASP A N 1
ATOM 692 C CA . ASP A 1 91 ? 12.984 7.848 -5.742 1 97.69 91 ASP A CA 1
ATOM 693 C C . ASP A 1 91 ? 12.516 9.211 -6.262 1 97.69 91 ASP A C 1
ATOM 695 O O . ASP A 1 91 ? 12.391 10.164 -5.492 1 97.69 91 ASP A O 1
ATOM 699 N N . ARG A 1 92 ? 12.289 9.25 -7.512 1 98.38 92 ARG A N 1
ATOM 700 C CA . ARG A 1 92 ? 11.852 10.5 -8.125 1 98.38 92 ARG A CA 1
ATOM 701 C C . ARG A 1 92 ? 10.508 10.945 -7.555 1 98.38 92 ARG A C 1
ATOM 703 O O . ARG A 1 92 ? 10.328 12.117 -7.219 1 98.38 92 ARG A O 1
ATOM 710 N N . ALA A 1 93 ? 9.586 10.008 -7.496 1 98.62 93 ALA A N 1
ATOM 711 C CA . ALA A 1 93 ? 8.273 10.32 -6.934 1 98.62 93 ALA A CA 1
ATOM 712 C C . ALA A 1 93 ? 8.391 10.766 -5.48 1 98.62 93 ALA A C 1
ATOM 714 O O . ALA A 1 93 ? 7.805 11.773 -5.086 1 98.62 93 ALA A O 1
ATOM 715 N N . PHE A 1 94 ? 9.188 10.078 -4.742 1 98.62 94 PHE A N 1
ATOM 716 C CA . PHE A 1 94 ? 9.391 10.367 -3.328 1 98.62 94 PHE A CA 1
ATOM 717 C C . PHE A 1 94 ? 10.008 11.75 -3.145 1 98.62 94 PHE A C 1
ATOM 719 O O . PHE A 1 94 ? 9.539 12.539 -2.32 1 98.62 94 PHE A O 1
ATOM 726 N N . ASP A 1 95 ? 11.023 12.039 -3.924 1 98.5 95 ASP A N 1
ATOM 727 C CA . ASP A 1 95 ? 11.711 13.328 -3.842 1 98.5 95 ASP A CA 1
ATOM 728 C C . ASP A 1 95 ? 10.75 14.477 -4.137 1 98.5 95 ASP A C 1
ATOM 730 O O . ASP A 1 95 ? 10.805 15.516 -3.473 1 98.5 95 ASP A O 1
ATOM 734 N N . TYR A 1 96 ? 9.938 14.258 -5.098 1 98.88 96 TYR A N 1
ATOM 735 C CA . TYR A 1 96 ? 8.961 15.289 -5.43 1 98.88 96 TYR A CA 1
ATOM 736 C C . TYR A 1 96 ? 8.023 15.547 -4.258 1 98.88 96 TYR A C 1
ATOM 738 O O . TYR A 1 96 ? 7.758 16.703 -3.918 1 98.88 96 TYR A O 1
ATOM 746 N N . ILE A 1 97 ? 7.531 14.484 -3.646 1 98.88 97 ILE A N 1
ATOM 747 C CA . ILE A 1 97 ? 6.578 14.609 -2.551 1 98.88 97 ILE A CA 1
ATOM 748 C C . ILE A 1 97 ? 7.23 15.336 -1.378 1 98.88 97 ILE A C 1
ATOM 750 O O . ILE A 1 97 ? 6.625 16.234 -0.779 1 98.88 97 ILE A O 1
ATOM 754 N N . ILE A 1 98 ? 8.477 15.008 -1.122 1 98.75 98 ILE A N 1
ATOM 755 C CA . ILE A 1 98 ? 9.203 15.648 -0.034 1 98.75 98 ILE A CA 1
ATOM 756 C C . ILE A 1 98 ? 9.391 17.125 -0.342 1 98.75 98 ILE A C 1
ATOM 758 O O . ILE A 1 98 ? 9.227 17.984 0.54 1 98.75 98 ILE A O 1
ATOM 762 N N . LYS A 1 99 ? 9.695 17.406 -1.549 1 98.69 99 LYS A N 1
ATOM 763 C CA . LYS A 1 99 ? 9.922 18.797 -1.97 1 98.69 99 LYS A CA 1
ATOM 764 C C . LYS A 1 99 ? 8.656 19.625 -1.81 1 98.69 99 LYS A C 1
ATOM 766 O O . LYS A 1 99 ? 8.734 20.812 -1.477 1 98.69 99 LYS A O 1
ATOM 771 N N . VAL A 1 100 ? 7.535 19.031 -2.023 1 98.81 100 VAL A N 1
ATOM 772 C CA . VAL A 1 100 ? 6.277 19.766 -2.041 1 98.81 100 VAL A CA 1
ATOM 773 C C . VAL A 1 100 ? 5.695 19.828 -0.631 1 98.81 100 VAL A C 1
ATOM 775 O O . VAL A 1 100 ? 5.281 20.906 -0.171 1 98.81 100 VAL A O 1
ATOM 778 N N . LEU A 1 101 ? 5.66 18.75 0.098 1 98.81 101 LEU A N 1
ATOM 779 C CA . LEU A 1 101 ? 5.023 18.688 1.409 1 98.81 101 LEU A CA 1
ATOM 780 C C . LEU A 1 101 ? 5.945 19.25 2.486 1 98.81 101 LEU A C 1
ATOM 782 O O . LEU A 1 101 ? 5.488 19.609 3.574 1 98.81 101 LEU A O 1
ATOM 786 N N . LYS A 1 102 ? 7.223 19.25 2.289 1 98.69 102 LYS A N 1
ATOM 787 C CA . LYS A 1 102 ? 8.242 19.844 3.145 1 98.69 102 LYS A CA 1
ATOM 788 C C . LYS A 1 102 ? 8.07 19.406 4.598 1 98.69 102 LYS A C 1
ATOM 790 O O . LYS A 1 102 ? 7.988 20.25 5.496 1 98.69 102 LYS A O 1
ATOM 795 N N . PRO A 1 103 ? 8.094 18.109 4.816 1 98.69 103 PRO A N 1
ATOM 796 C CA . PRO A 1 103 ? 8.031 17.672 6.211 1 98.69 103 PRO A CA 1
ATOM 797 C C . PRO A 1 103 ? 9.234 18.141 7.031 1 98.69 103 PRO A C 1
ATOM 799 O O . PRO A 1 103 ? 10.32 18.328 6.484 1 98.69 103 PRO A O 1
ATOM 802 N N . THR A 1 104 ? 9 18.25 8.352 1 98.06 104 THR A N 1
ATOM 803 C CA . THR A 1 104 ? 10.102 18.641 9.227 1 98.06 104 THR A CA 1
ATOM 804 C C . THR A 1 104 ? 10.984 17.438 9.555 1 98.06 104 THR A C 1
ATOM 806 O O . THR A 1 104 ? 12.156 17.594 9.883 1 98.06 104 THR A O 1
ATOM 809 N N . SER A 1 105 ? 10.406 16.203 9.484 1 97.25 105 SER A N 1
ATOM 810 C CA . SER A 1 105 ? 11.156 14.969 9.688 1 97.25 105 SER A CA 1
ATOM 811 C C . SER A 1 105 ? 10.539 13.82 8.898 1 97.25 105 SER A C 1
ATOM 813 O O . SER A 1 105 ? 9.336 13.812 8.633 1 97.25 105 SER A O 1
ATOM 815 N N . VAL A 1 106 ? 11.383 12.898 8.492 1 97.81 106 VAL A N 1
ATOM 816 C CA . VAL A 1 106 ? 10.977 11.75 7.691 1 97.81 106 VAL A CA 1
ATOM 817 C C . VAL A 1 106 ? 11.562 10.469 8.281 1 97.81 106 VAL A C 1
ATOM 819 O O . VAL A 1 106 ? 12.766 10.406 8.562 1 97.81 106 VAL A O 1
ATOM 822 N N . ASP A 1 107 ? 10.703 9.516 8.562 1 96.56 107 ASP A N 1
ATOM 823 C CA . ASP A 1 107 ? 11.117 8.141 8.812 1 96.56 107 ASP A CA 1
ATOM 824 C C . ASP A 1 107 ? 10.766 7.234 7.637 1 96.56 107 ASP A C 1
ATOM 826 O O . ASP A 1 107 ? 9.586 6.992 7.367 1 96.56 107 ASP A O 1
ATOM 830 N N . TYR A 1 108 ? 11.781 6.828 6.859 1 95.88 108 TYR A N 1
ATOM 831 C CA . TYR A 1 108 ? 11.43 6.008 5.707 1 95.88 108 TYR A CA 1
ATOM 832 C C . TYR A 1 108 ? 12.383 4.828 5.566 1 95.88 108 TYR A C 1
ATOM 834 O O . TYR A 1 108 ? 13.477 4.832 6.133 1 95.88 108 TYR A O 1
ATOM 842 N N . ARG A 1 109 ? 11.844 3.83 4.926 1 95.31 109 ARG A N 1
ATOM 843 C CA . ARG A 1 109 ? 12.602 2.654 4.512 1 95.31 109 ARG A CA 1
ATOM 844 C C . ARG A 1 109 ? 12.359 2.334 3.041 1 95.31 109 ARG A C 1
ATOM 846 O O . ARG A 1 109 ? 11.25 2.527 2.535 1 95.31 109 ARG A O 1
ATOM 853 N N . LYS A 1 110 ? 13.438 1.995 2.453 1 96.06 110 LYS A N 1
ATOM 854 C CA . LYS A 1 110 ? 13.383 1.467 1.093 1 96.06 110 LYS A CA 1
ATOM 855 C C . LYS A 1 110 ? 13.742 -0.016 1.062 1 96.06 110 LYS A C 1
ATOM 857 O O . LYS A 1 110 ? 14.844 -0.401 1.464 1 96.06 110 LYS A O 1
ATOM 862 N N . MET A 1 111 ? 12.812 -0.816 0.613 1 95.12 111 MET A N 1
ATOM 863 C CA . MET A 1 111 ? 13.062 -2.254 0.674 1 95.12 111 MET A CA 1
ATOM 864 C C . MET A 1 111 ? 12.781 -2.912 -0.673 1 95.12 111 MET A C 1
ATOM 866 O O . MET A 1 111 ? 11.977 -2.412 -1.457 1 95.12 111 MET A O 1
ATOM 870 N N . GLU A 1 112 ? 13.438 -4.016 -0.822 1 94.44 112 GLU A N 1
ATOM 871 C CA . GLU A 1 112 ? 13.188 -4.848 -1.996 1 94.44 112 GLU A CA 1
ATOM 872 C C . GLU A 1 112 ? 12.031 -5.812 -1.752 1 94.44 112 GLU A C 1
ATOM 874 O O . GLU A 1 112 ? 11.891 -6.352 -0.652 1 94.44 112 GLU A O 1
ATOM 879 N N . ARG A 1 113 ? 11.258 -6.043 -2.75 1 95.69 113 ARG A N 1
ATOM 880 C CA . ARG A 1 113 ? 10.156 -7 -2.686 1 95.69 113 ARG A CA 1
ATOM 881 C C . ARG A 1 113 ? 10.383 -8.164 -3.645 1 95.69 113 ARG A C 1
ATOM 883 O O . ARG A 1 113 ? 10.898 -7.973 -4.75 1 95.69 113 ARG A O 1
ATOM 890 N N . GLY A 1 114 ? 9.922 -9.344 -3.199 1 94.38 114 GLY A N 1
ATOM 891 C CA . GLY A 1 114 ? 10.062 -10.516 -4.051 1 94.38 114 GLY A CA 1
ATOM 892 C C . GLY A 1 114 ? 11.508 -10.836 -4.395 1 94.38 114 GLY A C 1
ATOM 893 O O . GLY A 1 114 ? 11.844 -11.031 -5.562 1 94.38 114 GLY A O 1
ATOM 894 N N . SER A 1 115 ? 12.383 -10.867 -3.449 1 90.25 115 SER A N 1
ATOM 895 C CA . SER A 1 115 ? 13.812 -10.977 -3.688 1 90.25 115 SER A CA 1
ATOM 896 C C . SER A 1 115 ? 14.281 -12.422 -3.627 1 90.25 115 SER A C 1
ATOM 898 O O . SER A 1 115 ? 15.469 -12.711 -3.783 1 90.25 115 SER A O 1
ATOM 900 N N . GLN A 1 116 ? 13.414 -13.336 -3.377 1 85.38 116 GLN A N 1
ATOM 901 C CA . GLN A 1 116 ? 13.82 -14.727 -3.244 1 85.38 116 GLN A CA 1
ATOM 902 C C . GLN A 1 116 ? 13.461 -15.523 -4.496 1 85.38 116 GLN A C 1
ATOM 904 O O . GLN A 1 116 ? 13.32 -16.75 -4.441 1 85.38 116 GLN A O 1
ATOM 909 N N . ILE A 1 117 ? 13.289 -14.875 -5.496 1 78.12 117 ILE A N 1
ATOM 910 C CA . ILE A 1 117 ? 13.008 -15.57 -6.75 1 78.12 117 ILE A CA 1
ATOM 911 C C . ILE A 1 117 ? 14.32 -15.922 -7.445 1 78.12 117 ILE A C 1
ATOM 913 O O . ILE A 1 117 ? 15.32 -15.211 -7.312 1 78.12 117 ILE A O 1
ATOM 917 N N . LYS A 1 118 ? 14.281 -17.109 -7.992 1 67 118 LYS A N 1
ATOM 918 C CA . LYS A 1 118 ? 15.492 -17.625 -8.633 1 67 118 LYS A CA 1
ATOM 919 C C . LYS A 1 118 ? 15.914 -16.734 -9.797 1 67 118 LYS A C 1
ATOM 921 O O . LYS A 1 118 ? 15.07 -16.078 -10.43 1 67 118 LYS A O 1
ATOM 926 N N . GLU A 1 119 ? 17.188 -16.531 -9.953 1 60.44 119 GLU A N 1
ATOM 927 C CA . GLU A 1 119 ? 17.969 -15.625 -10.797 1 60.44 119 GLU A CA 1
ATOM 928 C C . GLU A 1 119 ? 17.531 -15.734 -12.258 1 60.44 119 GLU A C 1
ATOM 930 O O . GLU A 1 119 ? 17.547 -14.75 -12.992 1 60.44 119 GLU A O 1
ATOM 935 N N . ASP A 1 120 ? 17.344 -16.828 -12.797 1 54.69 120 ASP A N 1
ATOM 936 C CA . ASP A 1 120 ? 17.266 -16.938 -14.25 1 54.69 120 ASP A CA 1
ATOM 937 C C . ASP A 1 120 ? 15.977 -16.328 -14.781 1 54.69 120 ASP A C 1
ATOM 939 O O . ASP A 1 120 ? 15.664 -16.469 -15.969 1 54.69 120 ASP A O 1
ATOM 943 N N . VAL A 1 121 ? 15.344 -15.516 -13.867 1 53.81 121 VAL A N 1
ATOM 944 C CA . VAL A 1 121 ? 14.023 -15.109 -14.344 1 53.81 121 VAL A CA 1
ATOM 945 C C . VAL A 1 121 ? 14.031 -13.625 -14.688 1 53.81 121 VAL A C 1
ATOM 947 O O . VAL A 1 121 ? 14.539 -12.805 -13.922 1 53.81 121 VAL A O 1
ATOM 950 N N . ARG A 1 122 ? 13.906 -13.305 -16.031 1 56.41 122 ARG A N 1
ATOM 951 C CA . ARG A 1 122 ? 13.703 -11.945 -16.516 1 56.41 122 ARG A CA 1
ATOM 952 C C . ARG A 1 122 ? 12.328 -11.422 -16.109 1 56.41 122 ARG A C 1
ATOM 954 O O . ARG A 1 122 ? 11.305 -12 -16.5 1 56.41 122 ARG A O 1
ATOM 961 N N . ILE A 1 123 ? 12.367 -10.367 -15.266 1 59.81 123 ILE A N 1
ATOM 962 C CA . ILE A 1 123 ? 11.094 -9.75 -14.906 1 59.81 123 ILE A CA 1
ATOM 963 C C . ILE A 1 123 ? 10.594 -8.883 -16.062 1 59.81 123 ILE A C 1
ATOM 965 O O . ILE A 1 123 ? 11.312 -8 -16.531 1 59.81 123 ILE A O 1
ATOM 969 N N . THR A 1 124 ? 9.445 -9.203 -16.609 1 67.19 124 THR A N 1
ATOM 970 C CA . THR A 1 124 ? 8.852 -8.445 -17.703 1 67.19 124 THR A CA 1
ATOM 971 C C . THR A 1 124 ? 8.367 -7.082 -17.219 1 67.19 124 THR A C 1
ATOM 973 O O . THR A 1 124 ? 7.875 -6.957 -16.094 1 67.19 124 THR A O 1
ATOM 976 N N . ASP A 1 125 ? 8.609 -6.023 -18.094 1 69.19 125 ASP A N 1
ATOM 977 C CA . ASP A 1 125 ? 8.07 -4.691 -17.828 1 69.19 125 ASP A CA 1
ATOM 978 C C . ASP A 1 125 ? 6.543 -4.711 -17.797 1 69.19 125 ASP A C 1
ATOM 980 O O . ASP A 1 125 ? 5.902 -5.02 -18.797 1 69.19 125 ASP A O 1
ATOM 984 N N . PRO A 1 126 ? 6.059 -4.398 -16.672 1 68.19 126 PRO A N 1
ATOM 985 C CA . PRO A 1 126 ? 4.602 -4.473 -16.578 1 68.19 126 PRO A CA 1
ATOM 986 C C . PRO A 1 126 ? 3.898 -3.555 -17.578 1 68.19 126 PRO A C 1
ATOM 988 O O . PRO A 1 126 ? 2.758 -3.816 -17.953 1 68.19 126 PRO A O 1
ATOM 991 N N . GLN A 1 127 ? 4.547 -2.459 -17.891 1 68.56 127 GLN A N 1
ATOM 992 C CA . GLN A 1 127 ? 3.947 -1.553 -18.859 1 68.56 127 GLN A CA 1
ATOM 993 C C . GLN A 1 127 ? 3.617 -2.281 -20.156 1 68.56 127 GLN A C 1
ATOM 995 O O . GLN A 1 127 ? 2.711 -1.878 -20.891 1 68.56 127 GLN A O 1
ATOM 1000 N N . MET A 1 128 ? 4.293 -3.291 -20.391 1 69.5 128 MET A N 1
ATOM 1001 C CA . MET A 1 128 ? 4.086 -4.059 -21.625 1 69.5 128 MET A CA 1
ATOM 1002 C C . MET A 1 128 ? 2.934 -5.043 -21.453 1 69.5 128 MET A C 1
ATOM 1004 O O . MET A 1 128 ? 2.475 -5.637 -22.438 1 69.5 128 MET A O 1
ATOM 1008 N N . MET A 1 129 ? 2.453 -5.145 -20.344 1 71.06 129 MET A N 1
ATOM 1009 C CA . MET A 1 129 ? 1.467 -6.18 -20.047 1 71.06 129 MET A CA 1
ATOM 1010 C C . MET A 1 129 ? 0.096 -5.562 -19.781 1 71.06 129 MET A C 1
ATOM 1012 O O . MET A 1 129 ? -0.794 -6.227 -19.25 1 71.06 129 MET A O 1
ATOM 1016 N N . LEU A 1 130 ? -0.085 -4.238 -20.125 1 68.5 130 LEU A N 1
ATOM 1017 C CA . LEU A 1 130 ? -1.346 -3.543 -19.891 1 68.5 130 LEU A CA 1
ATOM 1018 C C . LEU A 1 130 ? -2.402 -3.975 -20.906 1 68.5 130 LEU A C 1
ATOM 1020 O O . LEU A 1 130 ? -2.078 -4.289 -22.047 1 68.5 130 LEU A O 1
ATOM 1024 N N . MET B 1 1 ? 4.008 7.328 26.031 1 42.19 1 MET B N 1
ATOM 1025 C CA . MET B 1 1 ? 3.9 6.035 25.359 1 42.19 1 MET B CA 1
ATOM 1026 C C . MET B 1 1 ? 3.805 6.211 23.844 1 42.19 1 MET B C 1
ATOM 1028 O O . MET B 1 1 ? 3.297 7.227 23.359 1 42.19 1 MET B O 1
ATOM 1032 N N . LYS B 1 2 ? 4.695 5.602 23.078 1 54.78 2 LYS B N 1
ATOM 1033 C CA . LYS B 1 2 ? 4.766 5.84 21.641 1 54.78 2 LYS B CA 1
ATOM 1034 C C . LYS B 1 2 ? 3.549 5.258 20.922 1 54.78 2 LYS B C 1
ATOM 1036 O O . LYS B 1 2 ? 3.18 4.105 21.156 1 54.78 2 LYS B O 1
ATOM 1041 N N . VAL B 1 3 ? 2.615 6.125 20.594 1 71.38 3 VAL B N 1
ATOM 1042 C CA . VAL B 1 3 ? 1.42 5.652 19.906 1 71.38 3 VAL B CA 1
ATOM 1043 C C . VAL B 1 3 ? 1.66 5.66 18.391 1 71.38 3 VAL B C 1
ATOM 1045 O O . VAL B 1 3 ? 2.334 6.551 17.875 1 71.38 3 VAL B O 1
ATOM 1048 N N . ALA B 1 4 ? 1.464 4.504 17.844 1 86.25 4 ALA B N 1
ATOM 1049 C CA . ALA B 1 4 ? 1.481 4.402 16.391 1 86.25 4 ALA B CA 1
ATOM 1050 C C . ALA B 1 4 ? 0.072 4.512 15.812 1 86.25 4 ALA B C 1
ATOM 1052 O O . ALA B 1 4 ? -0.894 4.059 16.438 1 86.25 4 ALA B O 1
ATOM 1053 N N . VAL B 1 5 ? 0.002 5.105 14.68 1 90.25 5 VAL B N 1
ATOM 1054 C CA . VAL B 1 5 ? -1.334 5.297 14.125 1 90.25 5 VAL B CA 1
ATOM 1055 C C . VAL B 1 5 ? -1.843 3.98 13.539 1 90.25 5 VAL B C 1
ATOM 1057 O O . VAL B 1 5 ? -3.051 3.789 13.383 1 90.25 5 VAL B O 1
ATOM 1060 N N . GLY B 1 6 ? -0.938 3.096 13.172 1 94 6 GLY B N 1
ATOM 1061 C CA . GLY B 1 6 ? -1.414 1.861 12.57 1 94 6 GLY B CA 1
ATOM 1062 C C . GLY B 1 6 ? -0.338 0.799 12.453 1 94 6 GLY B C 1
ATOM 1063 O O . GLY B 1 6 ? 0.796 1.007 12.891 1 94 6 GLY B O 1
ATOM 1064 N N . VAL B 1 7 ? -0.759 -0.365 11.953 1 95.81 7 VAL B N 1
ATOM 1065 C CA . VAL B 1 7 ? 0.137 -1.492 11.719 1 95.81 7 VAL B CA 1
ATOM 1066 C C . VAL B 1 7 ? 0.089 -1.887 10.242 1 95.81 7 VAL B C 1
ATOM 1068 O O . VAL B 1 7 ? -0.983 -1.907 9.633 1 95.81 7 VAL B O 1
ATOM 1071 N N . HIS B 1 8 ? 1.254 -2.188 9.703 1 97.94 8 HIS B N 1
ATOM 1072 C CA . HIS B 1 8 ? 1.431 -2.498 8.289 1 97.94 8 HIS B CA 1
ATOM 1073 C C . HIS B 1 8 ? 2.146 -3.83 8.102 1 97.94 8 HIS B C 1
ATOM 1075 O O . HIS B 1 8 ? 3.311 -3.973 8.484 1 97.94 8 HIS B O 1
ATOM 1081 N N . ILE B 1 9 ? 1.366 -4.809 7.641 1 98.12 9 ILE B N 1
ATOM 1082 C CA . ILE B 1 9 ? 1.976 -6.078 7.258 1 98.12 9 ILE B CA 1
ATOM 1083 C C . ILE B 1 9 ? 2.416 -6.016 5.797 1 98.12 9 ILE B C 1
ATOM 1085 O O . ILE B 1 9 ? 1.604 -5.762 4.906 1 98.12 9 ILE B O 1
ATOM 1089 N N . ILE B 1 10 ? 3.67 -6.207 5.57 1 98.12 10 ILE B N 1
ATOM 1090 C CA . ILE B 1 10 ? 4.262 -6.324 4.242 1 98.12 10 ILE B CA 1
ATOM 1091 C C . ILE B 1 10 ? 4.785 -7.746 4.035 1 98.12 10 ILE B C 1
ATOM 1093 O O . ILE B 1 10 ? 5.648 -8.211 4.785 1 98.12 10 ILE B O 1
ATOM 1097 N N . ALA B 1 11 ? 4.266 -8.414 2.992 1 98.44 11 ALA B N 1
ATOM 1098 C CA . ALA B 1 11 ? 4.609 -9.828 2.875 1 98.44 11 ALA B CA 1
ATOM 1099 C C . ALA B 1 11 ? 4.871 -10.211 1.422 1 98.44 11 ALA B C 1
ATOM 1101 O O . ALA B 1 11 ? 4.184 -9.734 0.514 1 98.44 11 ALA B O 1
ATOM 1102 N N . ASP B 1 12 ? 5.852 -11.031 1.25 1 97.94 12 ASP B N 1
ATOM 1103 C CA . ASP B 1 12 ? 6.09 -11.75 0.006 1 97.94 12 ASP B CA 1
ATOM 1104 C C . ASP B 1 12 ? 5.773 -13.242 0.166 1 97.94 12 ASP B C 1
ATOM 1106 O O . ASP B 1 12 ? 6.418 -13.93 0.957 1 97.94 12 ASP B O 1
ATOM 1110 N N . LEU B 1 13 ? 4.781 -13.68 -0.534 1 98.44 13 LEU B N 1
ATOM 1111 C CA . LEU B 1 13 ? 4.355 -15.07 -0.494 1 98.44 13 LEU B CA 1
ATOM 1112 C C . LEU B 1 13 ? 4.93 -15.852 -1.674 1 98.44 13 LEU B C 1
ATOM 1114 O O . LEU B 1 13 ? 4.688 -15.5 -2.83 1 98.44 13 LEU B O 1
ATOM 1118 N N . TYR B 1 14 ? 5.629 -16.891 -1.357 1 97.25 14 TYR B N 1
ATOM 1119 C CA . TYR B 1 14 ? 6.27 -17.672 -2.412 1 97.25 14 TYR B CA 1
ATOM 1120 C C . TYR B 1 14 ? 5.648 -19.062 -2.512 1 97.25 14 TYR B C 1
ATOM 1122 O O . TYR B 1 14 ? 5.156 -19.609 -1.517 1 97.25 14 TYR B O 1
ATOM 1130 N N . GLY B 1 15 ? 5.734 -19.625 -3.719 1 97.62 15 GLY B N 1
ATOM 1131 C CA . GLY B 1 15 ? 5.246 -20.969 -3.941 1 97.62 15 GLY B CA 1
ATOM 1132 C C . GLY B 1 15 ? 3.73 -21.062 -3.924 1 97.62 15 GLY B C 1
ATOM 1133 O O . GLY B 1 15 ? 3.174 -22.062 -3.453 1 97.62 15 GLY B O 1
ATOM 1134 N N . VAL B 1 16 ? 3.082 -20.031 -4.367 1 98.44 16 VAL B N 1
ATOM 1135 C CA . VAL B 1 16 ? 1.624 -20.031 -4.441 1 98.44 16 VAL B CA 1
ATOM 1136 C C . VAL B 1 16 ? 1.172 -20.703 -5.734 1 98.44 16 VAL B C 1
ATOM 1138 O O . VAL B 1 16 ? 1.797 -20.531 -6.785 1 98.44 16 VAL B O 1
ATOM 1141 N N . ASP B 1 17 ? 0.085 -21.406 -5.707 1 98.38 17 ASP B N 1
ATOM 1142 C CA . ASP B 1 17 ? -0.489 -22.047 -6.887 1 98.38 17 ASP B CA 1
ATOM 1143 C C . ASP B 1 17 ? -0.845 -21 -7.953 1 98.38 17 ASP B C 1
ATOM 1145 O O . ASP B 1 17 ? -1.681 -20.125 -7.719 1 98.38 17 ASP B O 1
ATOM 1149 N N . ALA B 1 18 ? -0.29 -21.188 -9.125 1 97.62 18 ALA B N 1
ATOM 1150 C CA . ALA B 1 18 ? -0.486 -20.234 -10.211 1 97.62 18 ALA B CA 1
ATOM 1151 C C . ALA B 1 18 ? -1.964 -20.109 -10.578 1 97.62 18 ALA B C 1
ATOM 1153 O O . ALA B 1 18 ? -2.422 -19.047 -10.992 1 97.62 18 ALA B O 1
ATOM 1154 N N . ARG B 1 19 ? -2.725 -21.094 -10.438 1 97.56 19 ARG B N 1
ATOM 1155 C CA . ARG B 1 19 ? -4.141 -21.094 -10.789 1 97.56 19 ARG B CA 1
ATOM 1156 C C . ARG B 1 19 ? -4.91 -20.078 -9.953 1 97.56 19 ARG B C 1
ATOM 1158 O O . ARG B 1 19 ? -5.902 -19.516 -10.414 1 97.56 19 ARG B O 1
ATOM 1165 N N . LEU B 1 20 ? -4.418 -19.812 -8.758 1 98 20 LEU B N 1
ATOM 1166 C CA . LEU B 1 20 ? -5.105 -18.906 -7.844 1 98 20 LEU B CA 1
ATOM 1167 C C . LEU B 1 20 ? -4.715 -17.453 -8.109 1 98 20 LEU B C 1
ATOM 1169 O O . LEU B 1 20 ? -5.422 -16.531 -7.699 1 98 20 LEU B O 1
ATOM 1173 N N . ILE B 1 21 ? -3.545 -17.266 -8.797 1 98.25 21 ILE B N 1
ATOM 1174 C CA . ILE B 1 21 ? -3.02 -15.906 -8.805 1 98.25 21 ILE B CA 1
ATOM 1175 C C . ILE B 1 21 ? -2.777 -15.453 -10.25 1 98.25 21 ILE B C 1
ATOM 1177 O O . ILE B 1 21 ? -2.143 -14.422 -10.484 1 98.25 21 ILE B O 1
ATOM 1181 N N . SER B 1 22 ? -3.297 -16.203 -11.234 1 97.62 22 SER B N 1
ATOM 1182 C CA . SER B 1 22 ? -3.076 -15.875 -12.641 1 97.62 22 SER B CA 1
ATOM 1183 C C . SER B 1 22 ? -4.117 -14.883 -13.141 1 97.62 22 SER B C 1
ATOM 1185 O O . SER B 1 22 ? -3.912 -14.227 -14.172 1 97.62 22 SER B O 1
ATOM 1187 N N . SER B 1 23 ? -5.254 -14.859 -12.484 1 97.44 23 SER B N 1
ATOM 1188 C CA . SER B 1 23 ? -6.309 -13.969 -12.953 1 97.44 23 SER B CA 1
ATOM 1189 C C . SER B 1 23 ? -6.914 -13.172 -11.797 1 97.44 23 SER B C 1
ATOM 1191 O O . SER B 1 23 ? -7.008 -13.672 -10.672 1 97.44 23 SER B O 1
ATOM 1193 N N . SER B 1 24 ? -7.324 -11.938 -12.195 1 97.81 24 SER B N 1
ATOM 1194 C CA . SER B 1 24 ? -7.992 -11.086 -11.211 1 97.81 24 SER B CA 1
ATOM 1195 C C . SER B 1 24 ? -9.281 -11.727 -10.711 1 97.81 24 SER B C 1
ATOM 1197 O O . SER B 1 24 ? -9.656 -11.562 -9.547 1 97.81 24 SER B O 1
ATOM 1199 N N . GLU B 1 25 ? -9.938 -12.5 -11.555 1 97.94 25 GLU B N 1
ATOM 1200 C CA . GLU B 1 25 ? -11.188 -13.164 -11.195 1 97.94 25 GLU B CA 1
ATOM 1201 C C . GLU B 1 25 ? -10.961 -14.211 -10.109 1 97.94 25 GLU B C 1
ATOM 1203 O O . GLU B 1 25 ? -11.828 -14.438 -9.266 1 97.94 25 GLU B O 1
ATOM 1208 N N . ALA B 1 26 ? -9.828 -14.836 -10.164 1 98.12 26 ALA B N 1
ATOM 1209 C CA . ALA B 1 26 ? -9.523 -15.898 -9.211 1 98.12 26 ALA B CA 1
ATOM 1210 C C . ALA B 1 26 ? -9.102 -15.328 -7.863 1 98.12 26 ALA B C 1
ATOM 1212 O O . ALA B 1 26 ? -9.523 -15.812 -6.812 1 98.12 26 ALA B O 1
ATOM 1213 N N . ILE B 1 27 ? -8.32 -14.297 -7.875 1 98.5 27 ILE B N 1
ATOM 1214 C CA . ILE B 1 27 ? -7.676 -13.852 -6.641 1 98.5 27 ILE B CA 1
ATOM 1215 C C . ILE B 1 27 ? -8.539 -12.797 -5.953 1 98.5 27 ILE B C 1
ATOM 1217 O O . ILE B 1 27 ? -8.523 -12.68 -4.727 1 98.5 27 ILE B O 1
ATOM 1221 N N . SER B 1 28 ? -9.328 -12.047 -6.645 1 98.5 28 SER B N 1
ATOM 1222 C CA . SER B 1 28 ? -10.047 -10.922 -6.059 1 98.5 28 SER B CA 1
ATOM 1223 C C . SER B 1 28 ? -11.008 -11.383 -4.969 1 98.5 28 SER B C 1
ATOM 1225 O O . SER B 1 28 ? -11.102 -10.75 -3.914 1 98.5 28 SER B O 1
ATOM 1227 N N . PRO B 1 29 ? -11.766 -12.484 -5.168 1 98.69 29 PRO B N 1
ATOM 1228 C CA . PRO B 1 29 ? -12.648 -12.922 -4.082 1 98.69 29 PRO B CA 1
ATOM 1229 C C . PRO B 1 29 ? -11.883 -13.305 -2.818 1 98.69 29 PRO B C 1
ATOM 1231 O O . PRO B 1 29 ? -12.383 -13.125 -1.706 1 98.69 29 PRO B O 1
ATOM 1234 N N . ILE B 1 30 ? -10.688 -13.828 -2.984 1 98.75 30 ILE B N 1
ATOM 1235 C CA . ILE B 1 30 ? -9.859 -14.18 -1.84 1 98.75 30 ILE B CA 1
ATOM 1236 C C . ILE B 1 30 ? -9.523 -12.922 -1.042 1 98.75 30 ILE B C 1
ATOM 1238 O O . ILE B 1 30 ? -9.633 -12.914 0.187 1 98.75 30 ILE B O 1
ATOM 1242 N N . MET B 1 31 ? -9.172 -11.859 -1.692 1 98.75 31 MET B N 1
ATOM 1243 C CA . MET B 1 31 ? -8.82 -10.602 -1.041 1 98.75 31 MET B CA 1
ATOM 1244 C C . MET B 1 31 ? -10.047 -9.953 -0.407 1 98.75 31 MET B C 1
ATOM 1246 O O . MET B 1 31 ? -9.969 -9.414 0.698 1 98.75 31 MET B O 1
ATOM 1250 N N . GLU B 1 32 ? -11.188 -10.016 -1.104 1 98.81 32 GLU B N 1
ATOM 1251 C CA . GLU B 1 32 ? -12.43 -9.5 -0.538 1 98.81 32 GLU B CA 1
ATOM 1252 C C . GLU B 1 32 ? -12.797 -10.234 0.746 1 98.81 32 GLU B C 1
ATOM 1254 O O . GLU B 1 32 ? -13.227 -9.617 1.724 1 98.81 32 GLU B O 1
ATOM 1259 N N . ASN B 1 33 ? -12.68 -11.508 0.696 1 98.81 33 ASN B N 1
ATOM 1260 C CA . ASN B 1 33 ? -12.969 -12.297 1.885 1 98.81 33 ASN B CA 1
ATOM 1261 C C . ASN B 1 33 ? -11.992 -11.984 3.016 1 98.81 33 ASN B C 1
ATOM 1263 O O . ASN B 1 33 ? -12.367 -12.008 4.191 1 98.81 33 ASN B O 1
ATOM 1267 N N . ALA B 1 34 ? -10.719 -11.742 2.666 1 98.75 34 ALA B N 1
ATOM 1268 C CA . ALA B 1 34 ? -9.742 -11.352 3.674 1 98.75 34 ALA B CA 1
ATOM 1269 C C . ALA B 1 34 ? -10.148 -10.055 4.371 1 98.75 34 ALA B C 1
ATOM 1271 O O . ALA B 1 34 ? -10.008 -9.93 5.59 1 98.75 34 ALA B O 1
ATOM 1272 N N . ILE B 1 35 ? -10.664 -9.109 3.594 1 98.38 35 ILE B N 1
ATOM 1273 C CA . ILE B 1 35 ? -11.141 -7.836 4.137 1 98.38 35 ILE B CA 1
ATOM 1274 C C . ILE B 1 35 ? -12.273 -8.086 5.129 1 98.38 35 ILE B C 1
ATOM 1276 O O . ILE B 1 35 ? -12.289 -7.512 6.219 1 98.38 35 ILE B O 1
ATOM 1280 N N . GLN B 1 36 ? -13.125 -8.984 4.797 1 98.31 36 GLN B N 1
ATOM 1281 C CA . GLN B 1 36 ? -14.25 -9.328 5.664 1 98.31 36 GLN B CA 1
ATOM 1282 C C . GLN B 1 36 ? -13.773 -10.047 6.922 1 98.31 36 GLN B C 1
ATOM 1284 O O . GLN B 1 36 ? -14.164 -9.695 8.031 1 98.31 36 GLN B O 1
ATOM 1289 N N . GLU B 1 37 ? -12.93 -10.992 6.723 1 98.12 37 GLU B N 1
ATOM 1290 C CA . GLU B 1 37 ? -12.414 -11.773 7.84 1 98.12 37 GLU B CA 1
ATOM 1291 C C . GLU B 1 37 ? -11.648 -10.891 8.828 1 98.12 37 GLU B C 1
ATOM 1293 O O . GLU B 1 37 ? -11.656 -11.141 10.031 1 98.12 37 GLU B O 1
ATOM 1298 N N . GLY B 1 38 ? -10.984 -9.906 8.305 1 97.06 38 GLY B N 1
ATOM 1299 C CA . GLY B 1 38 ? -10.227 -8.992 9.141 1 97.06 38 GLY B CA 1
ATOM 1300 C C . GLY B 1 38 ? -11.078 -7.895 9.75 1 97.06 38 GLY B C 1
ATOM 1301 O O . GLY B 1 38 ? -10.57 -7.043 10.484 1 97.06 38 GLY B O 1
ATOM 1302 N N . HIS B 1 39 ? -12.391 -7.902 9.406 1 96.25 39 HIS B N 1
ATOM 1303 C CA . HIS B 1 39 ? -13.297 -6.863 9.875 1 96.25 39 HIS B CA 1
ATOM 1304 C C . HIS B 1 39 ? -12.828 -5.48 9.43 1 96.25 39 HIS B C 1
ATOM 1306 O O . HIS B 1 39 ? -12.891 -4.52 10.195 1 96.25 39 HIS B O 1
ATOM 1312 N N . LEU B 1 40 ? -12.25 -5.438 8.305 1 95.38 40 LEU B N 1
ATOM 1313 C CA . LEU B 1 40 ? -11.836 -4.18 7.699 1 95.38 40 LEU B CA 1
ATOM 1314 C C . LEU B 1 40 ? -12.977 -3.557 6.906 1 95.38 40 LEU B C 1
ATOM 1316 O O . LEU B 1 40 ? -13.773 -4.27 6.285 1 95.38 40 LEU B O 1
ATOM 1320 N N . THR B 1 41 ? -13.031 -2.244 6.91 1 94.94 41 THR B N 1
ATOM 1321 C CA . THR B 1 41 ? -14.117 -1.544 6.227 1 94.94 41 THR B CA 1
ATOM 1322 C C . THR B 1 41 ? -13.648 -1.039 4.863 1 94.94 41 THR B C 1
ATOM 1324 O O . THR B 1 41 ? -12.938 -0.039 4.773 1 94.94 41 THR B O 1
ATOM 1327 N N . LYS B 1 42 ? -14.234 -1.637 3.873 1 96.62 42 LYS B N 1
ATOM 1328 C CA . LYS B 1 42 ? -13.836 -1.278 2.514 1 96.62 42 LYS B CA 1
ATOM 1329 C C . LYS B 1 42 ? -14.57 -0.027 2.039 1 96.62 42 LYS B C 1
ATOM 1331 O O . LYS B 1 42 ? -15.789 0.069 2.172 1 96.62 42 LYS B O 1
ATOM 1336 N N . ILE B 1 43 ? -13.805 0.878 1.534 1 95.94 43 ILE B N 1
ATOM 1337 C CA . ILE B 1 43 ? -14.359 2.055 0.875 1 95.94 43 ILE B CA 1
ATOM 1338 C C . ILE B 1 43 ? -14.516 1.784 -0.62 1 95.94 43 ILE B C 1
ATOM 1340 O O . ILE B 1 43 ? -15.586 1.998 -1.188 1 95.94 43 ILE B O 1
ATOM 1344 N N . SER B 1 44 ? -13.414 1.274 -1.222 1 96.62 44 SER B N 1
ATOM 1345 C CA . SER B 1 44 ? -13.406 0.935 -2.641 1 96.62 44 SER B CA 1
ATOM 1346 C C . SER B 1 44 ? -12.312 -0.077 -2.963 1 96.62 44 SER B C 1
ATOM 1348 O O . SER B 1 44 ? -11.414 -0.306 -2.15 1 96.62 44 SER B O 1
ATOM 1350 N N . SER B 1 45 ? -12.508 -0.759 -4.098 1 97.69 45 SER B N 1
ATOM 1351 C CA . SER B 1 45 ? -11.461 -1.658 -4.57 1 97.69 45 SER B CA 1
ATOM 1352 C C . SER B 1 45 ? -11.359 -1.64 -6.09 1 97.69 45 SER B C 1
ATOM 1354 O O . SER B 1 45 ? -12.328 -1.304 -6.777 1 97.69 45 SER B O 1
ATOM 1356 N N . GLU B 1 46 ? -10.148 -1.865 -6.555 1 97.31 46 GLU B N 1
ATOM 1357 C CA . GLU B 1 46 ? -9.844 -2.002 -7.977 1 97.31 46 GLU B CA 1
ATOM 1358 C C . GLU B 1 46 ? -8.922 -3.189 -8.234 1 97.31 46 GLU B C 1
ATOM 1360 O O . GLU B 1 46 ? -7.883 -3.326 -7.586 1 97.31 46 GLU B O 1
ATOM 1365 N N . TYR B 1 47 ? -9.383 -4.043 -9.172 1 97.44 47 TYR B N 1
ATOM 1366 C CA . TYR B 1 47 ? -8.586 -5.207 -9.562 1 97.44 47 TYR B CA 1
ATOM 1367 C C . TYR B 1 47 ? -8.273 -5.184 -11.047 1 97.44 47 TYR B C 1
ATOM 1369 O O . TYR B 1 47 ? -9.172 -5.031 -11.883 1 97.44 47 TYR B O 1
ATOM 1377 N N . TYR B 1 48 ? -7.008 -5.352 -11.398 1 97.56 48 TYR B N 1
ATOM 1378 C CA . TYR B 1 48 ? -6.555 -5.246 -12.781 1 97.56 48 TYR B CA 1
ATOM 1379 C C . TYR B 1 48 ? -5.969 -6.57 -13.266 1 97.56 48 TYR B C 1
ATOM 1381 O O . TYR B 1 48 ? -5.156 -7.184 -12.57 1 97.56 48 TYR B O 1
ATOM 1389 N N . GLN B 1 49 ? -6.402 -6.961 -14.469 1 97.62 49 GLN B N 1
ATOM 1390 C CA . GLN B 1 49 ? -5.895 -8.172 -15.102 1 97.62 49 GLN B CA 1
ATOM 1391 C C . GLN B 1 49 ? -4.766 -7.848 -16.078 1 97.62 49 GLN B C 1
ATOM 1393 O O . GLN B 1 49 ? -4.945 -7.059 -17 1 97.62 49 GLN B O 1
ATOM 1398 N N . PHE B 1 50 ? -3.645 -8.461 -15.82 1 94.44 50 PHE B N 1
ATOM 1399 C CA . PHE B 1 50 ? -2.557 -8.359 -16.781 1 94.44 50 PHE B CA 1
ATOM 1400 C C . PHE B 1 50 ? -2.643 -9.477 -17.812 1 94.44 50 PHE B C 1
ATOM 1402 O O . PHE B 1 50 ? -3.346 -10.469 -17.609 1 94.44 50 PHE B O 1
ATOM 1409 N N . ARG B 1 51 ? -1.988 -9.219 -18.891 1 92.56 51 ARG B N 1
ATOM 1410 C CA . ARG B 1 51 ? -1.915 -10.227 -19.938 1 92.56 51 ARG B CA 1
ATOM 1411 C C . ARG B 1 51 ? -0.472 -10.648 -20.203 1 92.56 51 ARG B C 1
ATOM 1413 O O . ARG B 1 51 ? 0.427 -9.805 -20.25 1 92.56 51 ARG B O 1
ATOM 1420 N N . PRO B 1 52 ? -0.172 -11.938 -20.391 1 93.44 52 PRO B N 1
ATOM 1421 C CA . PRO B 1 52 ? -1.133 -13.039 -20.5 1 93.44 52 PRO B CA 1
ATOM 1422 C C . PRO B 1 52 ? -1.64 -13.516 -19.141 1 93.44 52 PRO B C 1
ATOM 1424 O O . PRO B 1 52 ? -2.662 -14.195 -19.062 1 93.44 52 PRO B O 1
ATOM 1427 N N . MET B 1 53 ? -0.859 -13.25 -18.047 1 94.62 53 MET B N 1
ATOM 1428 C CA . MET B 1 53 ? -1.267 -13.664 -16.703 1 94.62 53 MET B CA 1
ATOM 1429 C C . MET B 1 53 ? -0.798 -12.656 -15.656 1 94.62 53 MET B C 1
ATOM 1431 O O . MET B 1 53 ? 0.105 -11.859 -15.922 1 94.62 53 MET B O 1
ATOM 1435 N N . GLY B 1 54 ? -1.424 -12.742 -14.469 1 95.69 54 GLY B N 1
ATOM 1436 C CA . GLY B 1 54 ? -1.098 -11.844 -13.375 1 95.69 54 GLY B CA 1
ATOM 1437 C C . GLY B 1 54 ? -2.184 -10.82 -13.094 1 95.69 54 GLY B C 1
ATOM 1438 O O . GLY B 1 54 ? -2.988 -10.508 -13.977 1 95.69 54 GLY B O 1
ATOM 1439 N N . ALA B 1 55 ? -2.174 -10.367 -11.922 1 97.19 55 ALA B N 1
ATOM 1440 C CA . ALA B 1 55 ? -3.17 -9.383 -11.5 1 97.19 55 ALA B CA 1
ATOM 1441 C C . ALA B 1 55 ? -2.629 -8.492 -10.391 1 97.19 55 ALA B C 1
ATOM 1443 O O . ALA B 1 55 ? -1.754 -8.898 -9.625 1 97.19 55 ALA B O 1
ATOM 1444 N N . SER B 1 56 ? -3.08 -7.344 -10.383 1 97.62 56 SER B N 1
ATOM 1445 C CA . SER B 1 56 ? -2.865 -6.422 -9.273 1 97.62 56 SER B CA 1
ATOM 1446 C C . SER B 1 56 ? -4.188 -5.91 -8.719 1 97.62 56 SER B C 1
ATOM 1448 O O . SER B 1 56 ? -5.188 -5.844 -9.438 1 97.62 56 SER B O 1
ATOM 1450 N N . GLY B 1 57 ? -4.172 -5.625 -7.434 1 98 57 GLY B N 1
ATOM 1451 C CA . GLY B 1 57 ? -5.363 -5.074 -6.801 1 98 57 GLY B CA 1
ATOM 1452 C C . GLY B 1 57 ? -5.051 -4.18 -5.617 1 98 57 GLY B C 1
ATOM 1453 O O . GLY B 1 57 ? -4.035 -4.371 -4.941 1 98 57 GLY B O 1
ATOM 1454 N N . ILE B 1 58 ? -5.926 -3.24 -5.488 1 98.38 58 ILE B N 1
ATOM 1455 C CA . ILE B 1 58 ? -5.867 -2.334 -4.348 1 98.38 58 ILE B CA 1
ATOM 1456 C C . ILE B 1 58 ? -7.258 -2.176 -3.74 1 98.38 58 ILE B C 1
ATOM 1458 O O . ILE B 1 58 ? -8.258 -2.174 -4.461 1 98.38 58 ILE B O 1
ATOM 1462 N N . ALA B 1 59 ? -7.305 -2.086 -2.455 1 98.31 59 ALA B N 1
ATOM 1463 C CA . ALA B 1 59 ? -8.516 -1.715 -1.727 1 98.31 59 ALA B CA 1
ATOM 1464 C C . ALA B 1 59 ? -8.242 -0.567 -0.759 1 98.31 59 ALA B C 1
ATOM 1466 O O . ALA B 1 59 ? -7.367 -0.668 0.103 1 98.31 59 ALA B O 1
ATOM 1467 N N . LEU B 1 60 ? -8.961 0.49 -0.983 1 97.75 60 LEU B N 1
ATOM 1468 C CA . LEU B 1 60 ? -8.977 1.562 0.006 1 97.75 60 LEU B CA 1
ATOM 1469 C C . LEU B 1 60 ? -9.906 1.224 1.163 1 97.75 60 LEU B C 1
ATOM 1471 O O . LEU B 1 60 ? -11.078 0.904 0.949 1 97.75 60 LEU B O 1
ATOM 1475 N N . LEU B 1 61 ? -9.359 1.255 2.35 1 96.31 61 LEU B N 1
ATOM 1476 C CA . LEU B 1 61 ? -10.109 0.945 3.562 1 96.31 61 LEU B CA 1
ATOM 1477 C C . LEU B 1 61 ? -10.328 2.199 4.398 1 96.31 61 LEU B C 1
ATOM 1479 O O . LEU B 1 61 ? -9.586 3.176 4.273 1 96.31 61 LEU B O 1
ATOM 1483 N N . ALA B 1 62 ? -11.352 2.184 5.285 1 90.56 62 ALA B N 1
ATOM 1484 C CA . ALA B 1 62 ? -11.484 3.26 6.262 1 90.56 62 ALA B CA 1
ATOM 1485 C C . ALA B 1 62 ? -10.242 3.35 7.148 1 90.56 62 ALA B C 1
ATOM 1487 O O . ALA B 1 62 ? -9.812 4.445 7.516 1 90.56 62 ALA B O 1
ATOM 1488 N N . GLU B 1 63 ? -9.617 2.316 7.363 1 79.75 63 GLU B N 1
ATOM 1489 C CA . GLU B 1 63 ? -8.477 2.205 8.266 1 79.75 63 GLU B CA 1
ATOM 1490 C C . GLU B 1 63 ? -7.16 2.309 7.5 1 79.75 63 GLU B C 1
ATOM 1492 O O . GLU B 1 63 ? -6.086 2.324 8.109 1 79.75 63 GLU B O 1
ATOM 1497 N N . SER B 1 64 ? -7.148 2.215 6.199 1 95.44 64 SER B N 1
ATOM 1498 C CA . SER B 1 64 ? -5.98 2.375 5.34 1 95.44 64 SER B CA 1
ATOM 1499 C C . SER B 1 64 ? -6.156 1.634 4.02 1 95.44 64 SER B C 1
ATOM 1501 O O . SER B 1 64 ? -6.973 2.027 3.184 1 95.44 64 SER B O 1
ATOM 1503 N N . HIS B 1 65 ? -5.227 0.512 3.879 1 97.94 65 HIS B N 1
ATOM 1504 C CA . HIS B 1 65 ? -5.398 -0.099 2.566 1 97.94 65 HIS B CA 1
ATOM 1505 C C . HIS B 1 65 ? -4.914 -1.545 2.564 1 97.94 65 HIS B C 1
ATOM 1507 O O . HIS B 1 65 ? -4.23 -1.978 3.494 1 97.94 65 HIS B O 1
ATOM 1513 N N . LEU B 1 66 ? -5.344 -2.338 1.616 1 98.56 66 LEU B N 1
ATOM 1514 C CA . LEU B 1 66 ? -4.832 -3.648 1.226 1 98.56 66 LEU B CA 1
ATOM 1515 C C . LEU B 1 66 ? -4.438 -3.66 -0.247 1 98.56 66 LEU B C 1
ATOM 1517 O O . LEU B 1 66 ? -5.16 -3.129 -1.093 1 98.56 66 LEU B O 1
ATOM 1521 N N . SER B 1 67 ? -3.252 -4.137 -0.575 1 98.56 67 SER B N 1
ATOM 1522 C CA . SER B 1 67 ? -2.844 -4.273 -1.97 1 98.56 67 SER B CA 1
ATOM 1523 C C . SER B 1 67 ? -2.172 -5.621 -2.219 1 98.56 67 SER B C 1
ATOM 1525 O O . SER B 1 67 ? -1.651 -6.242 -1.29 1 98.56 67 SER B O 1
ATOM 1527 N N . PHE B 1 68 ? -2.254 -6.09 -3.461 1 98.62 68 PHE B N 1
ATOM 1528 C CA . PHE B 1 68 ? -1.515 -7.277 -3.873 1 98.62 68 PHE B CA 1
ATOM 1529 C C . PHE B 1 68 ? -1.062 -7.156 -5.324 1 98.62 68 PHE B C 1
ATOM 1531 O O . PHE B 1 68 ? -1.705 -6.477 -6.125 1 98.62 68 PHE B O 1
ATOM 1538 N N . HIS B 1 69 ? -0.049 -7.797 -5.68 1 97.75 69 HIS B N 1
ATOM 1539 C CA . HIS B 1 69 ? 0.495 -7.977 -7.023 1 97.75 69 HIS B CA 1
ATOM 1540 C C . HIS B 1 69 ? 1.015 -9.398 -7.223 1 97.75 69 HIS B C 1
ATOM 1542 O O . HIS B 1 69 ? 1.656 -9.961 -6.332 1 97.75 69 HIS B O 1
ATOM 1548 N N . THR B 1 70 ? 0.699 -9.961 -8.375 1 97.25 70 THR B N 1
ATOM 1549 C CA . THR B 1 70 ? 1.009 -11.375 -8.523 1 97.25 70 THR B CA 1
ATOM 1550 C C . THR B 1 70 ? 1.927 -11.609 -9.727 1 97.25 70 THR B C 1
ATOM 1552 O O . THR B 1 70 ? 1.857 -10.875 -10.711 1 97.25 70 THR B O 1
ATOM 1555 N N . TRP B 1 71 ? 2.773 -12.539 -9.625 1 95.12 71 TRP B N 1
ATOM 1556 C CA . TRP B 1 71 ? 3.605 -13.117 -10.672 1 95.12 71 TRP B CA 1
ATOM 1557 C C . TRP B 1 71 ? 3.451 -14.633 -10.719 1 95.12 71 TRP B C 1
ATOM 1559 O O . TRP B 1 71 ? 4.289 -15.367 -10.188 1 95.12 71 TRP B O 1
ATOM 1569 N N . PRO B 1 72 ? 2.441 -15.047 -11.445 1 96.44 72 PRO B N 1
ATOM 1570 C CA . PRO B 1 72 ? 2.146 -16.484 -11.469 1 96.44 72 PRO B CA 1
ATOM 1571 C C . PRO B 1 72 ? 3.33 -17.312 -11.938 1 96.44 72 PRO B C 1
ATOM 1573 O O . PRO B 1 72 ? 3.516 -18.453 -11.477 1 96.44 72 PRO B O 1
ATOM 1576 N N . GLU B 1 73 ? 4.141 -16.797 -12.844 1 92.62 73 GLU B N 1
ATOM 1577 C CA . GLU B 1 73 ? 5.297 -17.516 -13.375 1 92.62 73 GLU B CA 1
ATOM 1578 C C . GLU B 1 73 ? 6.305 -17.828 -12.273 1 92.62 73 GLU B C 1
ATOM 1580 O O . GLU B 1 73 ? 7.117 -18.75 -12.414 1 92.62 73 GLU B O 1
ATOM 1585 N N . TYR B 1 74 ? 6.184 -17.141 -11.156 1 93.25 74 TYR B N 1
ATOM 1586 C CA . TYR B 1 74 ? 7.117 -17.344 -10.062 1 93.25 74 TYR B CA 1
ATOM 1587 C C . TYR B 1 74 ? 6.387 -17.844 -8.82 1 93.25 74 TYR B C 1
ATOM 1589 O O . TYR B 1 74 ? 6.996 -18.016 -7.758 1 93.25 74 TYR B O 1
ATOM 1597 N N . GLY B 1 75 ? 5.121 -17.984 -8.953 1 96.56 75 GLY B N 1
ATOM 1598 C CA . GLY B 1 75 ? 4.34 -18.312 -7.773 1 96.56 75 GLY B CA 1
ATOM 1599 C C . GLY B 1 75 ? 4.469 -17.281 -6.672 1 96.56 75 GLY B C 1
ATOM 1600 O O . GLY B 1 75 ? 4.539 -17.625 -5.488 1 96.56 75 GLY B O 1
ATOM 1601 N N . LEU B 1 76 ? 4.539 -16 -7.031 1 97.12 76 LEU B N 1
ATOM 1602 C CA . LEU B 1 76 ? 4.836 -14.922 -6.094 1 97.12 76 LEU B CA 1
ATOM 1603 C C . LEU B 1 76 ? 3.643 -13.984 -5.949 1 97.12 76 LEU B C 1
ATOM 1605 O O . LEU B 1 76 ? 3.027 -13.594 -6.949 1 97.12 76 LEU B O 1
ATOM 1609 N N . VAL B 1 77 ? 3.277 -13.633 -4.734 1 98.25 77 VAL B N 1
ATOM 1610 C CA . VAL B 1 77 ? 2.35 -12.555 -4.402 1 98.25 77 VAL B CA 1
ATOM 1611 C C . VAL B 1 77 ? 3.016 -11.578 -3.436 1 98.25 77 VAL B C 1
ATOM 1613 O O . VAL B 1 77 ? 3.555 -11.984 -2.406 1 98.25 77 VAL B O 1
ATOM 1616 N N . THR B 1 78 ? 3.113 -10.359 -3.801 1 98.19 78 THR B N 1
ATOM 1617 C CA . THR B 1 78 ? 3.455 -9.336 -2.822 1 98.19 78 THR B CA 1
ATOM 1618 C C . THR B 1 78 ? 2.193 -8.688 -2.258 1 98.19 78 THR B C 1
ATOM 1620 O O . THR B 1 78 ? 1.268 -8.367 -3.004 1 98.19 78 THR B O 1
ATOM 1623 N N . LEU B 1 79 ? 2.148 -8.594 -0.961 1 98.56 79 LEU B N 1
ATOM 1624 C CA . LEU B 1 79 ? 0.934 -8.242 -0.232 1 98.56 79 LEU B CA 1
ATOM 1625 C C . LEU B 1 79 ? 1.213 -7.145 0.792 1 98.56 79 LEU B C 1
ATOM 1627 O O . LEU B 1 79 ? 2.225 -7.191 1.495 1 98.56 79 LEU B O 1
ATOM 1631 N N . ASP B 1 80 ? 0.358 -6.133 0.845 1 98.56 80 ASP B N 1
ATOM 1632 C CA . ASP B 1 80 ? 0.348 -5.117 1.896 1 98.56 80 ASP B CA 1
ATOM 1633 C C . ASP B 1 80 ? -1.001 -5.082 2.609 1 98.56 80 ASP B C 1
ATOM 1635 O O . ASP B 1 80 ? -2.049 -4.992 1.967 1 98.56 80 ASP B O 1
ATOM 1639 N N . ILE B 1 81 ? -0.991 -5.184 3.887 1 98.5 81 ILE B N 1
ATOM 1640 C CA . ILE B 1 81 ? -2.164 -4.953 4.723 1 98.5 81 ILE B CA 1
ATOM 1641 C C . ILE B 1 81 ? -1.845 -3.898 5.781 1 98.5 81 ILE B C 1
ATOM 1643 O O . ILE B 1 81 ? -1.073 -4.152 6.711 1 98.5 81 ILE B O 1
ATOM 1647 N N . TYR B 1 82 ? -2.408 -2.748 5.613 1 98 82 TYR B N 1
ATOM 1648 C CA . TYR B 1 82 ? -2.213 -1.612 6.508 1 98 82 TYR B CA 1
ATOM 1649 C C . TYR B 1 8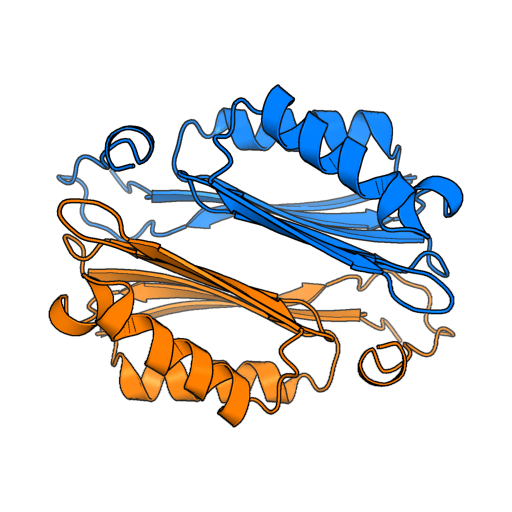2 ? -3.525 -1.201 7.164 1 98 82 TYR B C 1
ATOM 1651 O O . TYR B 1 82 ? -4.523 -0.972 6.477 1 98 82 TYR B O 1
ATOM 1659 N N . THR B 1 83 ? -3.586 -1.182 8.477 1 95.5 83 THR B N 1
ATOM 1660 C CA . THR B 1 83 ? -4.793 -0.729 9.156 1 95.5 83 THR B CA 1
ATOM 1661 C C . THR B 1 83 ? -4.449 0.207 10.312 1 95.5 83 THR B C 1
ATOM 1663 O O . THR B 1 83 ? -3.436 0.017 10.992 1 95.5 83 THR B O 1
ATOM 1666 N N . CYS B 1 84 ? -5.176 1.149 10.492 1 91.44 84 CYS B N 1
ATOM 1667 C CA . CYS B 1 84 ? -5.035 2.07 11.617 1 91.44 84 CYS B CA 1
ATOM 1668 C C . CYS B 1 84 ? -6.012 1.729 12.727 1 91.44 84 CYS B C 1
ATOM 1670 O O . CYS B 1 84 ? -5.973 2.33 13.805 1 91.44 84 CYS B O 1
ATOM 1672 N N . GLY B 1 85 ? -6.852 0.735 12.523 1 85.62 85 GLY B N 1
ATOM 1673 C CA . GLY B 1 85 ? -7.781 0.269 13.539 1 85.62 85 GLY B CA 1
ATOM 1674 C C . GLY B 1 85 ? -7.191 -0.792 14.445 1 85.62 85 GLY B C 1
ATOM 1675 O O . GLY B 1 85 ? -6.016 -0.713 14.82 1 85.62 85 GLY B O 1
ATOM 1676 N N . ASP B 1 86 ? -8.062 -1.682 14.836 1 88.25 86 ASP B N 1
ATOM 1677 C CA . ASP B 1 86 ? -7.594 -2.795 15.656 1 88.25 86 ASP B CA 1
ATOM 1678 C C . ASP B 1 86 ? -6.484 -3.568 14.945 1 88.25 86 ASP B C 1
ATOM 1680 O O . ASP B 1 86 ? -6.695 -4.105 13.859 1 88.25 86 ASP B O 1
ATOM 1684 N N . ARG B 1 87 ? -5.41 -3.611 15.578 1 88.19 87 ARG B N 1
ATOM 1685 C CA . ARG B 1 87 ? -4.211 -4.215 15 1 88.19 87 ARG B CA 1
ATOM 1686 C C . ARG B 1 87 ? -4.438 -5.688 14.688 1 88.19 87 ARG B C 1
ATOM 1688 O O . ARG B 1 87 ? -3.85 -6.227 13.75 1 88.19 87 ARG B O 1
ATOM 1695 N N . SER B 1 88 ? -5.219 -6.297 15.461 1 94.31 88 SER B N 1
ATOM 1696 C CA . SER B 1 88 ? -5.465 -7.723 15.258 1 94.31 88 SER B CA 1
ATOM 1697 C C . SER B 1 88 ? -6.195 -7.969 13.938 1 94.31 88 SER B C 1
ATOM 1699 O O . SER B 1 88 ? -6.191 -9.086 13.422 1 94.31 88 SER B O 1
ATOM 1701 N N . ASN B 1 89 ? -6.867 -6.922 13.453 1 95.94 89 ASN B N 1
ATOM 1702 C CA . ASN B 1 89 ? -7.598 -7.062 12.195 1 95.94 89 ASN B CA 1
ATOM 1703 C C . ASN B 1 89 ? -6.66 -7.387 11.039 1 95.94 89 ASN B C 1
ATOM 1705 O O . ASN B 1 89 ? -6.996 -8.195 10.172 1 95.94 89 ASN B O 1
ATOM 1709 N N . ALA B 1 90 ? -5.496 -6.762 11.039 1 96.81 90 ALA B N 1
ATOM 1710 C CA . ALA B 1 90 ? -4.512 -7.062 10 1 96.81 90 ALA B CA 1
ATOM 1711 C C . ALA B 1 90 ? -4.066 -8.523 10.07 1 96.81 90 ALA B C 1
ATOM 1713 O O . ALA B 1 90 ? -3.934 -9.188 9.039 1 96.81 90 ALA B O 1
ATOM 1714 N N . ASP B 1 91 ? -3.895 -9.016 11.297 1 97.56 91 ASP B N 1
ATOM 1715 C CA . ASP B 1 91 ? -3.48 -10.406 11.484 1 97.56 91 ASP B CA 1
ATOM 1716 C C . ASP B 1 91 ? -4.543 -11.375 10.969 1 97.56 91 ASP B C 1
ATOM 1718 O O . ASP B 1 91 ? -4.223 -12.375 10.336 1 97.56 91 ASP B O 1
ATOM 1722 N N . ARG B 1 92 ? -5.73 -11.047 11.25 1 98.31 92 ARG B N 1
ATOM 1723 C CA . ARG B 1 92 ? -6.832 -11.898 10.82 1 98.31 92 ARG B CA 1
ATOM 1724 C C . ARG B 1 92 ? -6.895 -11.984 9.297 1 98.31 92 ARG B C 1
ATOM 1726 O O . ARG B 1 92 ? -7.039 -13.07 8.734 1 98.31 92 ARG B O 1
ATOM 1733 N N . ALA B 1 93 ? -6.816 -10.836 8.672 1 98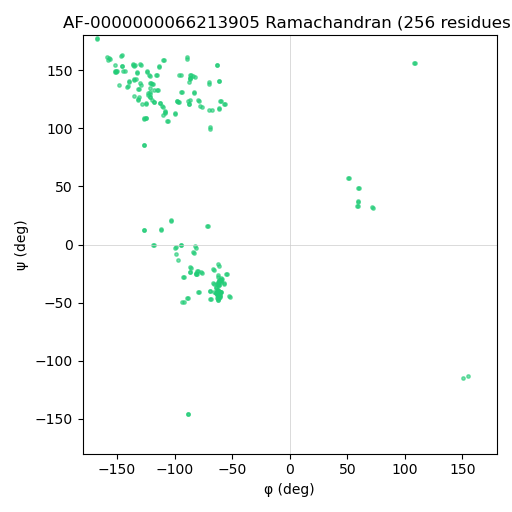.62 93 ALA B N 1
ATOM 1734 C CA . ALA B 1 93 ? -6.828 -10.812 7.211 1 98.62 93 ALA B CA 1
ATOM 1735 C C . ALA B 1 93 ? -5.652 -11.594 6.637 1 98.62 93 ALA B C 1
ATOM 1737 O O . ALA B 1 93 ? -5.824 -12.406 5.727 1 98.62 93 ALA B O 1
ATOM 1738 N N . PHE B 1 94 ? -4.516 -11.391 7.207 1 98.62 94 PHE B N 1
ATOM 1739 C CA . PHE B 1 94 ? -3.293 -12.047 6.762 1 98.62 94 PHE B CA 1
ATOM 1740 C C . PHE B 1 94 ? -3.404 -13.562 6.922 1 98.62 94 PHE B C 1
ATOM 1742 O O . PHE B 1 94 ? -3.08 -14.312 6 1 98.62 94 PHE B O 1
ATOM 1749 N N . ASP B 1 95 ? -3.885 -13.984 8.07 1 98.44 95 ASP B N 1
ATOM 1750 C CA . ASP B 1 95 ? -4.027 -15.414 8.352 1 98.44 95 ASP B CA 1
ATOM 1751 C C . ASP B 1 95 ? -4.973 -16.078 7.355 1 98.44 95 ASP B C 1
ATOM 1753 O O . ASP B 1 95 ? -4.715 -17.188 6.898 1 98.44 95 ASP B O 1
ATOM 1757 N N . TYR B 1 96 ? -5.996 -15.391 7.066 1 98.88 96 TYR B N 1
ATOM 1758 C CA . TYR B 1 96 ? -6.941 -15.93 6.094 1 98.88 96 TYR B CA 1
ATOM 1759 C C . TYR B 1 96 ? -6.273 -16.125 4.734 1 98.88 96 TYR B C 1
ATOM 1761 O O . TYR B 1 96 ? -6.438 -17.172 4.098 1 98.88 96 TYR B O 1
ATOM 1769 N N . ILE B 1 97 ? -5.539 -15.133 4.293 1 98.88 97 ILE B N 1
ATOM 1770 C CA . ILE B 1 97 ? -4.898 -15.172 2.984 1 98.88 97 ILE B CA 1
ATOM 1771 C C . ILE B 1 97 ? -3.898 -16.328 2.938 1 98.88 97 ILE B C 1
ATOM 1773 O O . ILE B 1 97 ? -3.852 -17.078 1.959 1 98.88 97 ILE B O 1
ATOM 1777 N N . ILE B 1 98 ? -3.172 -16.484 4.02 1 98.75 98 ILE B N 1
ATOM 1778 C CA . ILE B 1 98 ? -2.193 -17.578 4.09 1 98.75 98 ILE B CA 1
ATOM 1779 C C . ILE B 1 98 ? -2.908 -18.922 4.039 1 98.75 98 ILE B C 1
ATOM 1781 O O . ILE B 1 98 ? -2.459 -19.844 3.355 1 98.75 98 ILE B O 1
ATOM 1785 N N . LYS B 1 99 ? -3.977 -19 4.727 1 98.69 99 LYS B N 1
ATOM 1786 C CA . LYS B 1 99 ? -4.742 -20.234 4.777 1 98.69 99 LYS B CA 1
ATOM 1787 C C . LYS B 1 99 ? -5.273 -20.625 3.398 1 98.69 99 LYS B C 1
ATOM 1789 O O . LYS B 1 99 ? -5.348 -21.797 3.061 1 98.69 99 LYS B O 1
ATOM 1794 N N . VAL B 1 100 ? -5.617 -19.656 2.621 1 98.81 100 VAL B N 1
ATOM 1795 C CA . VAL B 1 100 ? -6.27 -19.906 1.341 1 98.81 100 VAL B CA 1
ATOM 1796 C C . VAL B 1 100 ? -5.215 -20.094 0.25 1 98.81 100 VAL B C 1
ATOM 1798 O O . VAL B 1 100 ? -5.293 -21.031 -0.546 1 98.81 100 VAL B O 1
ATOM 1801 N N . LEU B 1 101 ? -4.207 -19.25 0.184 1 98.81 101 LEU B N 1
ATOM 1802 C CA . LEU B 1 101 ? -3.217 -19.281 -0.888 1 98.81 101 LEU B CA 1
ATOM 1803 C C . LEU B 1 101 ? -2.166 -20.359 -0.626 1 98.81 101 LEU B C 1
ATOM 1805 O O . LEU B 1 101 ? -1.455 -20.766 -1.544 1 98.81 101 LEU B O 1
ATOM 1809 N N . LYS B 1 102 ? -1.942 -20.719 0.589 1 98.62 102 LYS B N 1
ATOM 1810 C CA . LYS B 1 102 ? -1.069 -21.812 1.019 1 98.62 102 LYS B CA 1
ATOM 1811 C C . LYS B 1 102 ? 0.315 -21.688 0.388 1 98.62 102 LYS B C 1
ATOM 1813 O O . LYS B 1 102 ? 0.809 -22.641 -0.229 1 98.62 102 LYS B O 1
ATOM 1818 N N . PRO B 1 103 ? 0.949 -20.562 0.621 1 98.62 103 PRO B N 1
ATOM 1819 C CA . PRO B 1 103 ? 2.32 -20.453 0.119 1 98.62 103 PRO B CA 1
ATOM 1820 C C . PRO B 1 103 ? 3.262 -21.469 0.754 1 98.62 103 PRO B C 1
ATOM 1822 O O . PRO B 1 103 ? 3.047 -21.891 1.895 1 98.62 103 PRO B O 1
ATOM 1825 N N . THR B 1 104 ? 4.336 -21.797 0.007 1 98 104 THR B N 1
ATOM 1826 C CA . THR B 1 104 ? 5.324 -22.719 0.551 1 98 104 THR B CA 1
ATOM 1827 C C . THR B 1 104 ? 6.293 -21.984 1.481 1 98 104 THR B C 1
ATOM 1829 O O . THR B 1 104 ? 6.898 -22.609 2.357 1 98 104 THR B O 1
ATOM 1832 N N . SER B 1 105 ? 6.473 -20.656 1.268 1 97.12 105 SER B N 1
ATOM 1833 C CA . SER B 1 105 ? 7.297 -19.812 2.133 1 97.12 105 SER B CA 1
ATOM 1834 C C . SER B 1 105 ? 6.789 -18.375 2.162 1 97.12 105 SER B C 1
ATOM 1836 O O . SER B 1 105 ? 6.188 -17.906 1.195 1 97.12 105 SER B O 1
ATOM 1838 N N . VAL B 1 106 ? 7 -17.734 3.297 1 97.69 106 VAL B N 1
ATOM 1839 C CA . VAL B 1 106 ? 6.543 -16.375 3.51 1 97.69 106 VAL B CA 1
ATOM 1840 C C . VAL B 1 106 ? 7.68 -15.531 4.098 1 97.69 106 VAL B C 1
ATOM 1842 O O . VAL B 1 106 ? 8.32 -15.938 5.07 1 97.69 106 VAL B O 1
ATOM 1845 N N . ASP B 1 107 ? 7.996 -14.43 3.426 1 96.5 107 ASP B N 1
ATOM 1846 C CA . ASP B 1 107 ? 8.812 -13.367 4.016 1 96.5 107 ASP B CA 1
ATOM 1847 C C . ASP B 1 107 ? 7.953 -12.156 4.371 1 96.5 107 ASP B C 1
ATOM 1849 O O . ASP B 1 107 ? 7.43 -11.477 3.484 1 96.5 107 ASP B O 1
ATOM 1853 N N . TYR B 1 108 ? 7.707 -11.953 5.691 1 95.69 108 TYR B N 1
ATOM 1854 C CA . TYR B 1 108 ? 6.844 -10.82 6.016 1 95.69 108 TYR B CA 1
ATOM 1855 C C . TYR B 1 108 ? 7.41 -10.031 7.191 1 95.69 108 TYR B C 1
ATOM 1857 O O . TYR B 1 108 ? 8.25 -10.531 7.941 1 95.69 108 TYR B O 1
ATOM 1865 N N . ARG B 1 109 ? 7.016 -8.797 7.18 1 95.38 109 ARG B N 1
ATOM 1866 C CA . ARG B 1 109 ? 7.273 -7.879 8.289 1 95.38 109 ARG B CA 1
ATOM 1867 C C . ARG B 1 109 ? 5.996 -7.172 8.727 1 95.38 109 ARG B C 1
ATOM 1869 O O . ARG B 1 109 ? 5.145 -6.852 7.898 1 95.38 109 ARG B O 1
ATOM 1876 N N . LYS B 1 110 ? 5.898 -7.109 10.016 1 95.94 110 LYS B N 1
ATOM 1877 C CA . LYS B 1 110 ? 4.848 -6.301 10.625 1 95.94 110 LYS B CA 1
ATOM 1878 C C . LYS B 1 110 ? 5.434 -5.062 11.305 1 95.94 110 LYS B C 1
ATOM 1880 O O . LYS B 1 110 ? 6.258 -5.18 12.219 1 95.94 110 LYS B O 1
ATOM 1885 N N . MET B 1 111 ? 5.035 -3.908 10.828 1 95.12 111 MET B N 1
ATOM 1886 C CA . MET B 1 111 ? 5.652 -2.697 11.359 1 95.12 111 MET B CA 1
ATOM 1887 C C . MET B 1 111 ? 4.594 -1.689 11.797 1 95.12 111 MET B C 1
ATOM 1889 O O . MET B 1 111 ? 3.48 -1.684 11.266 1 95.12 111 MET B O 1
ATOM 1893 N N . GLU B 1 112 ? 5.023 -0.887 12.703 1 94.44 112 GLU B N 1
ATOM 1894 C CA . GLU B 1 112 ? 4.184 0.229 13.133 1 94.44 112 GLU B CA 1
ATOM 1895 C C . GLU B 1 112 ? 4.387 1.448 12.242 1 94.44 112 GLU B C 1
ATOM 1897 O O . GLU B 1 112 ? 5.508 1.731 11.812 1 94.44 112 GLU B O 1
ATOM 1902 N N . ARG B 1 113 ? 3.352 2.158 11.992 1 95.75 113 ARG B N 1
ATOM 1903 C CA . ARG B 1 113 ? 3.404 3.391 11.211 1 95.75 113 ARG B CA 1
ATOM 1904 C C . ARG B 1 113 ? 3.018 4.598 12.055 1 95.75 113 ARG B C 1
ATOM 1906 O O . ARG B 1 113 ? 2.129 4.504 12.906 1 95.75 113 ARG B O 1
ATOM 1913 N N . GLY B 1 114 ? 3.666 5.73 11.742 1 94.44 114 GLY B N 1
ATOM 1914 C CA . GLY B 1 114 ? 3.35 6.949 12.469 1 94.44 114 GLY B CA 1
ATOM 1915 C C . GLY B 1 114 ? 3.592 6.836 13.961 1 94.44 114 GLY B C 1
ATOM 1916 O O . GLY B 1 114 ? 2.719 7.168 14.766 1 94.44 114 GLY B O 1
ATOM 1917 N N . SER B 1 115 ? 4.719 6.355 14.367 1 90.38 115 SER B N 1
ATOM 1918 C CA . SER B 1 115 ? 4.984 6.027 15.766 1 90.38 115 SER B CA 1
ATOM 1919 C C . SER B 1 115 ? 5.668 7.184 16.484 1 90.38 115 SER B C 1
ATOM 1921 O O . SER B 1 115 ? 5.984 7.086 17.672 1 90.38 115 SER B O 1
ATOM 1923 N N . GLN B 1 116 ? 5.934 8.25 15.828 1 85.75 116 GLN B N 1
ATOM 1924 C CA . GLN B 1 116 ? 6.652 9.352 16.453 1 85.75 116 GLN B CA 1
ATOM 1925 C C . GLN B 1 116 ? 5.703 10.492 16.812 1 85.75 116 GLN B C 1
ATOM 1927 O O . GLN B 1 116 ? 6.129 11.641 16.938 1 85.75 116 GLN B O 1
ATOM 1932 N N . ILE B 1 117 ? 4.527 10.195 16.891 1 78.69 117 ILE B N 1
ATOM 1933 C CA . ILE B 1 117 ? 3.562 11.211 17.297 1 78.69 117 ILE B CA 1
ATOM 1934 C C . ILE B 1 117 ? 3.473 11.258 18.812 1 78.69 117 ILE B C 1
ATOM 1936 O O . ILE B 1 117 ? 3.668 10.242 19.484 1 78.69 117 ILE B O 1
ATOM 1940 N N . LYS B 1 118 ? 3.33 12.477 19.266 1 67.25 118 LYS B N 1
ATOM 1941 C CA . LYS B 1 118 ? 3.305 12.688 20.703 1 67.25 118 LYS B CA 1
ATOM 1942 C C . LYS B 1 118 ? 2.127 11.961 21.344 1 67.25 118 LYS B C 1
ATOM 1944 O O . LYS B 1 118 ? 1.087 11.773 20.719 1 67.25 118 LYS B O 1
ATOM 1949 N N . GLU B 1 119 ? 2.332 11.406 22.469 1 61.03 119 GLU B N 1
ATOM 1950 C CA . GLU B 1 119 ? 1.552 10.492 23.297 1 61.03 119 GLU B CA 1
ATOM 1951 C C . GLU B 1 119 ? 0.148 11.039 23.547 1 61.03 119 GLU B C 1
ATOM 1953 O O . GLU B 1 119 ? -0.816 10.273 23.625 1 61.03 119 GLU B O 1
ATOM 1958 N N . ASP B 1 120 ? -0.037 12.203 23.844 1 56.25 120 ASP B N 1
ATOM 1959 C CA . ASP B 1 120 ? -1.318 12.648 24.375 1 56.25 120 ASP B CA 1
ATOM 1960 C C . ASP B 1 120 ? -2.398 12.656 23.297 1 56.25 120 ASP B C 1
ATOM 1962 O O . ASP B 1 120 ? -3.498 13.172 23.516 1 56.25 120 ASP B O 1
ATOM 1966 N N . VAL B 1 121 ? -2.047 11.93 22.188 1 55.16 121 VAL B N 1
ATOM 1967 C CA . VAL B 1 121 ? -3 12.125 21.109 1 55.16 121 VAL B CA 1
ATOM 1968 C C . VAL B 1 121 ? -3.83 10.852 20.922 1 55.16 121 VAL B C 1
ATOM 1970 O O . VAL B 1 121 ? -3.289 9.742 20.906 1 55.16 121 VAL B O 1
ATOM 1973 N N . ARG B 1 122 ? -5.168 10.945 21.234 1 58.25 122 ARG B N 1
ATOM 1974 C CA . ARG B 1 122 ? -6.129 9.891 20.938 1 58.25 122 ARG B CA 1
ATOM 1975 C C . ARG B 1 122 ? -6.383 9.789 19.422 1 58.25 122 ARG B C 1
ATOM 1977 O O . ARG B 1 122 ? -6.844 10.742 18.797 1 58.25 122 ARG B O 1
ATOM 1984 N N . ILE B 1 123 ? -5.984 8.609 18.891 1 61.47 123 ILE B N 1
ATOM 1985 C CA . ILE B 1 123 ? -6.262 8.398 17.484 1 61.47 123 ILE B CA 1
ATOM 1986 C C . ILE B 1 123 ? -7.734 8.031 17.297 1 61.47 123 ILE B C 1
ATOM 1988 O O . ILE B 1 123 ? -8.227 7.09 17.906 1 61.47 123 ILE B O 1
ATOM 1992 N N . THR B 1 124 ? -8.461 8.844 16.562 1 67.88 124 THR B N 1
ATOM 1993 C CA . THR B 1 124 ? -9.875 8.602 16.281 1 67.88 124 THR B CA 1
ATOM 1994 C C . THR B 1 124 ? -10.055 7.414 15.344 1 67.88 124 THR B C 1
ATOM 1996 O O . THR B 1 124 ? -9.25 7.215 14.43 1 67.88 124 THR B O 1
ATOM 1999 N N . ASP B 1 125 ? -11.094 6.559 15.664 1 69.56 125 ASP B N 1
ATOM 2000 C CA . ASP B 1 125 ? -11.469 5.461 14.773 1 69.56 125 ASP B CA 1
ATOM 2001 C C . ASP B 1 125 ? -11.922 5.988 13.414 1 69.56 125 ASP B C 1
ATOM 2003 O O . ASP B 1 125 ? -12.906 6.715 13.32 1 69.56 125 ASP B O 1
ATOM 2007 N N . PRO B 1 126 ? -11.18 5.605 12.445 1 68.88 126 PRO B N 1
ATOM 2008 C CA . PRO B 1 126 ? -11.531 6.141 11.125 1 68.88 126 PRO B CA 1
ATOM 2009 C C . PRO B 1 126 ? -12.945 5.762 10.695 1 68.88 126 PRO B C 1
ATOM 2011 O O . PRO B 1 126 ? -13.562 6.473 9.898 1 68.88 126 PRO B O 1
ATOM 2014 N N . GLN B 1 127 ? -13.391 4.629 11.148 1 69.44 127 GLN B N 1
ATOM 2015 C CA . GLN B 1 127 ? -14.742 4.227 10.805 1 69.44 127 GLN B CA 1
ATOM 2016 C C . GLN B 1 127 ? -15.758 5.297 11.203 1 69.44 127 GLN B C 1
ATOM 2018 O O . GLN B 1 127 ? -16.828 5.402 10.602 1 69.44 127 GLN B O 1
ATOM 2023 N N . MET B 1 128 ? -15.414 6.031 12.125 1 69.44 128 MET B N 1
ATOM 2024 C CA . MET B 1 128 ? -16.312 7.082 12.609 1 69.44 128 MET B CA 1
ATOM 2025 C C . MET B 1 128 ? -16.203 8.328 11.742 1 69.44 128 MET B C 1
ATOM 2027 O O . MET B 1 128 ? -17.016 9.25 11.859 1 69.44 128 MET B O 1
ATOM 2031 N N . MET B 1 129 ? -15.328 8.328 10.898 1 70.56 129 MET B N 1
ATOM 2032 C CA . MET B 1 129 ? -15.023 9.539 10.133 1 70.56 129 MET B CA 1
ATOM 2033 C C . MET B 1 129 ? -15.422 9.367 8.672 1 70.56 129 MET B C 1
ATOM 2035 O O . MET B 1 129 ? -14.984 10.141 7.812 1 70.56 129 MET B O 1
ATOM 2039 N N . LEU B 1 130 ? -16.219 8.273 8.367 1 68.62 130 LEU B N 1
ATOM 2040 C CA . LEU B 1 130 ? -16.625 8.008 6.988 1 68.62 130 LEU B CA 1
ATOM 2041 C C . LEU B 1 130 ? -17.703 8.992 6.547 1 68.62 130 LEU B C 1
ATOM 2043 O O . LEU B 1 130 ? -18.516 9.438 7.359 1 68.62 130 LEU B O 1
#

Foldseek 3Di:
DQDFQKKKKKKKFFAFALVQFFFQVRPVVLLVVLCVQLVWAFPDKDKDADPPTWIKMKTQTLFGIKIWTDDSVGRIIIIMDMGSPDHVSSVRSVVSSCVVRVGPDMDMDMDTHRRPDDDVDDNDRSVVVD/DQDFQKKKKKKKFFAFALVQFFFQVRPVVLLVVLCVQLVWAFPDKDKDADPPTWIKMKTQTLFGIKIWTDDSVGRIIIIMDMGSPDHVSSVRSVVSSCVVRVGPDMDMDMDTHRRPDDDVDDRDRSVVVD

Sequence (260 aa):
MKVAVGVHIIADLYGVDARLISSSEAISPIMENAIQEGHLTKISSEYYQFRPMGASGIALLAESHLSFHTWPEYGLVTLDIYTCGDRSNADRAFDYIIKVLKPTSVDYRKMERGSQIKEDVRITDPQMMLMKVAVGVHIIADLYGVDARLISSSEAISPIMENAIQEGHLTKISSEYYQFRPMGASGIALLAESHLSFHTWPEYGLVTLDIYTCGDRSNADRAFDYIIKVLKPTSVDYRKMERGSQIKEDVRITDPQMML

InterPro domains:
  IPR003826 S-adenosylmethionine decarboxylase family, prokaryotic [PF02675] (8-114)
  IPR003826 S-adenosylmethionine decarboxylase family, prokaryotic [PTHR33866] (4-118)
  IPR016067 S-adenosylmethionine decarboxylase, core [SSF56276] (4-115)
  IPR017716 S-adenosylmethionine decarboxylase proenzyme [MF_00464] (2-118)
  IPR017716 S-adenosylmethionine decarboxylase proenzyme [TIGR03330] (4-114)

Radius of gyration: 17.16 Å; Cα contacts (8 Å, |Δi|>4): 644; chains: 2; bounding box: 39×46×47 Å

Solvent-accessible surface area (backbone atoms only — not comparable to full-atom values): 13036 Å² total; per-residue (Å²): 105,76,43,48,53,26,38,35,37,42,34,31,35,28,57,28,58,37,80,48,34,28,36,35,82,53,35,47,58,55,54,53,48,19,35,55,66,16,70,51,52,75,74,48,74,50,74,40,67,34,54,95,54,7,22,38,35,40,30,42,31,52,40,43,38,39,38,40,38,35,39,33,94,66,14,34,35,43,37,39,36,34,31,42,57,68,61,64,26,49,52,40,19,49,52,46,46,47,68,70,52,51,46,75,45,75,53,67,46,77,41,75,35,56,47,83,43,72,48,91,59,82,83,75,64,40,75,78,24,110,106,76,42,50,55,26,37,35,38,42,33,30,35,29,55,28,58,37,79,49,34,29,34,35,82,54,33,47,59,55,53,53,48,19,36,55,67,17,69,50,53,75,74,47,72,50,73,40,66,35,54,94,53,8,23,38,35,40,30,44,31,53,41,42,36,38,38,38,39,35,38,32,94,65,14,35,35,44,38,38,36,34,31,43,55,67,60,64,27,48,52,40,18,49,50,46,45,47,68,70,51,51,46,77,45,77,54,67,46,79,42,73,36,56,47,83,43,71,48,92,59,81,80,74,64,41,75,75,24,109

Nearest PDB structures (foldseek):
  2iii-assembly1_A-2  TM=9.662E-01  e=8.826E-18  Aquifex aeolicus VF5
  1tmi-assembly1_B  TM=9.606E-01  e=3.073E-14  Thermotoga maritima
  1tlu-assembly1_B  TM=9.608E-01  e=6.193E-14  Thermotoga maritima
  1mhm-assembly1_A  TM=7.302E-01  e=7.860E-05  Solanum tuberosum
  5tvf-assembly2_D  TM=6.935E-01  e=4.390E-04  Trypanosoma brucei brucei TREU927

Organism: Picrophilus torridus (strain ATCC 700027 / DSM 9790 / JCM 10055 / NBRC 100828 / KAW 2/3) (NCBI:txid1122961)

pLDDT: mean 92.14, std 11.8, range [42.0, 98.88]